Protein AF-G0QFY7-F1 (afdb_monomer_lite)

Foldseek 3Di:
DDPVVVVVVLVPDDLLVNLVVLLVVLVVVCVVDPDPDLQVLLVCLCVSQPVVLCVVQVVVVHHLFADDDPLLVVLLVVLLVVCLVVLVVLCVDPLSCVVPVPVPQDPDPVSNVVSLSSLLSNQRSVLSSLQRSQALSVCVVPLCSLQRCLVVQLVVCPVPDPVCSVCRSVSSSSLNVSCSRSSHSSSRSNSSSVSVVD

Radius of gyration: 17.46 Å; chains: 1; bounding box: 51×40×39 Å

Secondary structure (DSSP, 8-state):
--HHHHHHHHHTS-HHHHHHHHHHHHHHHHHH---SSHHHHHHHHHIIIIIHHHHHHHHTT---S---SHHHHHHHHHHHHHHHHHHHHHHTSHHHHHHS-GGGS--SHHHHHHHHHHHHHHHHHHHIIIIIITTGGGGGGGGGGGGSSHHHHHHTTTTS-HHHHHHHHHHHHHHHHHHHHHT-SHHHHHHHHHHTT-

Structure (mmCIF, N/CA/C/O backbone):
data_AF-G0QFY7-F1
#
_entry.id   AF-G0QFY7-F1
#
loop_
_atom_site.group_PDB
_atom_site.id
_atom_site.type_symbol
_atom_site.label_atom_id
_atom_site.label_alt_id
_atom_site.label_comp_id
_atom_site.label_asym_id
_atom_site.label_entity_id
_atom_site.label_seq_id
_atom_site.pdbx_PDB_ins_code
_atom_site.Cartn_x
_atom_site.Cartn_y
_atom_site.Cartn_z
_atom_site.occupancy
_atom_site.B_iso_or_equiv
_atom_site.auth_seq_id
_atom_site.auth_comp_id
_atom_site.auth_asym_id
_atom_site.auth_atom_id
_atom_site.pdbx_PDB_model_num
ATOM 1 N N . MET A 1 1 ? -26.426 21.077 -0.310 1.00 58.72 1 MET A N 1
ATOM 2 C CA . MET A 1 1 ? -26.226 20.627 1.090 1.00 58.72 1 MET A CA 1
ATOM 3 C C . MET A 1 1 ? -25.185 21.537 1.737 1.00 58.72 1 MET A C 1
ATOM 5 O O . MET A 1 1 ? -24.158 21.751 1.116 1.00 58.72 1 MET A O 1
ATOM 9 N N . SER A 1 2 ? -25.450 22.135 2.905 1.00 85.31 2 SER A N 1
ATOM 10 C CA . SER A 1 2 ? -24.491 23.051 3.559 1.00 85.31 2 SER A CA 1
ATOM 11 C C . SER A 1 2 ? -23.237 22.306 4.042 1.00 85.31 2 SER A C 1
ATOM 13 O O . SER A 1 2 ? -23.362 21.202 4.576 1.00 85.31 2 SER A O 1
ATOM 15 N N . LEU A 1 3 ? -22.054 22.924 3.912 1.00 77.75 3 LEU A N 1
ATOM 16 C CA . LEU A 1 3 ? -20.768 22.417 4.426 1.00 77.75 3 LEU A CA 1
ATOM 17 C C . LEU A 1 3 ? -20.858 21.988 5.900 1.00 77.75 3 LEU A C 1
ATOM 19 O O . LEU A 1 3 ? -20.347 20.931 6.259 1.00 77.75 3 LEU A O 1
ATOM 23 N N . LYS A 1 4 ? -21.595 22.741 6.731 1.00 75.56 4 LYS A N 1
ATOM 24 C CA . LYS A 1 4 ? -21.813 22.414 8.153 1.00 75.56 4 LYS A CA 1
ATOM 25 C C . LYS A 1 4 ? -22.550 21.085 8.342 1.00 75.56 4 LYS A C 1
ATOM 27 O O . LYS A 1 4 ? -22.130 20.242 9.131 1.00 75.56 4 LYS A O 1
ATOM 32 N N . ARG A 1 5 ? -23.608 20.863 7.559 1.00 77.25 5 ARG A N 1
ATOM 33 C CA . ARG A 1 5 ? -24.400 19.625 7.603 1.00 77.25 5 ARG A CA 1
ATOM 34 C C . ARG A 1 5 ? -23.579 18.424 7.127 1.00 77.25 5 ARG A C 1
ATOM 36 O O . ARG A 1 5 ? -23.684 17.342 7.691 1.00 77.25 5 ARG A O 1
ATOM 43 N N . LEU A 1 6 ? -22.720 18.628 6.128 1.00 75.31 6 LEU A N 1
ATOM 44 C CA . LEU A 1 6 ? -21.813 17.600 5.615 1.00 75.31 6 LEU A CA 1
ATOM 45 C C . LEU A 1 6 ? -20.767 17.201 6.670 1.00 75.31 6 LEU A C 1
ATOM 47 O O . LEU A 1 6 ? -20.553 16.014 6.906 1.00 75.31 6 LEU A O 1
ATOM 51 N N . THR A 1 7 ? -20.188 18.175 7.382 1.00 76.69 7 THR A N 1
ATOM 52 C CA . THR A 1 7 ? -19.248 17.896 8.480 1.00 76.69 7 THR A CA 1
ATOM 53 C C . THR A 1 7 ? -19.892 17.164 9.656 1.00 76.69 7 THR A C 1
ATOM 55 O O . THR A 1 7 ? -19.262 16.291 10.246 1.00 76.69 7 THR A O 1
ATOM 58 N N . GLU A 1 8 ? -21.143 17.478 9.987 1.00 77.50 8 GLU A N 1
ATOM 59 C CA . GLU A 1 8 ? -21.876 16.831 11.078 1.00 77.50 8 GLU A CA 1
ATOM 60 C C . GLU A 1 8 ? -22.207 15.367 10.756 1.00 77.50 8 GLU A C 1
ATOM 62 O O . GLU A 1 8 ? -21.938 14.476 11.561 1.00 77.50 8 GLU A O 1
ATOM 67 N N . VAL A 1 9 ? -22.680 15.094 9.536 1.00 77.50 9 VAL A N 1
ATOM 68 C CA . VAL A 1 9 ? -22.934 13.723 9.069 1.00 77.50 9 VAL A CA 1
ATOM 69 C C . VAL A 1 9 ? -21.655 12.888 9.107 1.00 77.50 9 VAL A C 1
ATOM 71 O O . VAL A 1 9 ? -21.667 11.786 9.651 1.00 77.50 9 VAL A O 1
ATOM 74 N N . LEU A 1 10 ? -20.533 13.418 8.604 1.00 74.44 10 LEU A N 1
ATOM 75 C CA . LEU A 1 10 ? -19.243 12.721 8.638 1.00 74.44 10 LEU A CA 1
ATOM 76 C C . LEU A 1 10 ? -18.764 12.451 10.072 1.00 74.44 10 LEU A C 1
ATOM 78 O O . LEU A 1 10 ? -18.203 11.388 10.340 1.00 74.44 10 LEU A O 1
ATOM 82 N N . ARG A 1 11 ? -19.023 13.373 11.008 1.00 77.12 11 ARG A N 1
ATOM 83 C CA . ARG A 1 11 ? -18.693 13.204 12.432 1.00 77.12 11 ARG A CA 1
ATOM 84 C C . ARG A 1 11 ? -19.513 12.118 13.130 1.00 77.12 11 ARG A C 1
ATOM 86 O O . ARG A 1 11 ? -19.032 11.569 14.116 1.00 77.12 11 ARG A O 1
ATOM 93 N N . ASN A 1 12 ? -20.676 11.755 12.604 1.00 86.81 12 ASN A N 1
ATOM 94 C CA . ASN A 1 12 ? -21.515 10.703 13.181 1.00 86.81 12 ASN A CA 1
ATOM 95 C C . ASN A 1 12 ? -21.241 9.311 12.583 1.00 86.81 12 ASN A C 1
ATOM 97 O O . ASN A 1 12 ? -21.790 8.313 13.046 1.00 86.81 12 ASN A O 1
ATOM 101 N N . LEU A 1 13 ? -20.373 9.207 11.570 1.00 91.06 13 LEU A N 1
ATOM 102 C CA . LEU A 1 13 ? -19.996 7.919 10.991 1.00 91.06 13 LEU A CA 1
ATOM 103 C C . LEU A 1 13 ? -19.038 7.144 11.900 1.00 91.06 13 LEU A C 1
ATOM 105 O O . LEU A 1 13 ? -18.089 7.714 12.451 1.00 91.06 13 LEU A O 1
ATOM 109 N N . SER A 1 14 ? -19.236 5.821 11.962 1.00 94.25 14 SER A N 1
ATOM 110 C CA . SER A 1 14 ? -18.274 4.901 12.571 1.00 94.25 14 SER A CA 1
ATOM 111 C C . SER A 1 14 ? -16.927 4.959 11.847 1.00 94.25 14 SER A C 1
ATOM 113 O O . SER A 1 14 ? -16.859 5.276 10.656 1.00 94.25 14 SER A O 1
ATOM 115 N N . TRP A 1 15 ? -15.852 4.615 12.559 1.00 95.62 15 TRP A N 1
ATOM 116 C CA . TRP A 1 15 ? -14.496 4.597 12.003 1.00 95.62 15 TRP A CA 1
ATOM 117 C C . TRP A 1 15 ? -14.415 3.793 10.700 1.00 95.62 15 TRP A C 1
ATOM 119 O O . TRP A 1 15 ? -13.940 4.307 9.692 1.00 95.62 15 TRP A O 1
ATOM 129 N N . LEU A 1 16 ? -14.999 2.590 10.689 1.00 96.00 16 LEU A N 1
ATOM 130 C CA . LEU A 1 16 ? -15.051 1.725 9.511 1.00 96.00 16 LEU A CA 1
ATOM 131 C C . LEU A 1 16 ? -15.631 2.447 8.284 1.00 96.00 16 LEU A C 1
ATOM 133 O O . LEU A 1 16 ? -15.026 2.421 7.216 1.00 96.00 16 LEU A O 1
ATOM 137 N N . LYS A 1 17 ? -16.770 3.138 8.436 1.00 95.88 17 LYS A N 1
ATOM 138 C CA . LYS A 1 17 ? -17.422 3.864 7.334 1.00 95.88 17 LYS A CA 1
ATOM 139 C C . LYS A 1 17 ? -16.562 5.020 6.828 1.00 95.88 17 LYS A C 1
ATOM 141 O O . LYS A 1 17 ? -16.446 5.202 5.621 1.00 95.88 17 LYS A O 1
ATOM 146 N N . ARG A 1 18 ? -15.929 5.777 7.731 1.00 96.06 18 ARG A N 1
ATOM 147 C CA . ARG A 1 18 ? -15.024 6.874 7.346 1.00 96.06 18 ARG A CA 1
ATOM 148 C C . ARG A 1 18 ? -13.831 6.369 6.550 1.00 96.06 18 ARG A C 1
ATOM 150 O O . ARG A 1 18 ? -13.501 6.963 5.532 1.00 96.06 18 ARG A O 1
ATOM 157 N N . VAL A 1 19 ? -13.225 5.270 6.999 1.00 97.19 19 VAL A N 1
ATOM 158 C CA . VAL A 1 19 ? -12.084 4.650 6.320 1.00 97.19 19 VAL A CA 1
ATOM 159 C C . VAL A 1 19 ? -12.466 4.186 4.917 1.00 97.19 19 VAL A C 1
ATOM 161 O O . VAL A 1 19 ? -11.732 4.473 3.984 1.00 97.19 19 VAL A O 1
ATOM 164 N N . HIS A 1 20 ? -13.632 3.562 4.734 1.00 97.06 20 HIS A N 1
ATOM 165 C CA . HIS A 1 20 ? -14.076 3.121 3.405 1.00 97.06 20 HIS A CA 1
ATOM 166 C C . HIS A 1 20 ? -14.402 4.288 2.468 1.00 97.06 20 HIS A C 1
ATOM 168 O O . HIS A 1 20 ? -14.030 4.244 1.300 1.00 97.06 20 HIS A O 1
ATOM 174 N N . ILE A 1 21 ? -15.044 5.353 2.964 1.00 96.94 21 ILE A N 1
ATOM 175 C CA . ILE A 1 21 ? -15.281 6.571 2.167 1.00 96.94 21 ILE A CA 1
ATOM 176 C C . ILE A 1 21 ? -13.947 7.191 1.743 1.00 96.94 21 ILE A C 1
ATOM 178 O O . ILE A 1 21 ? -13.779 7.569 0.586 1.00 96.94 21 ILE A O 1
ATOM 182 N N . PHE A 1 22 ? -12.988 7.266 2.666 1.00 97.62 22 PHE A N 1
ATOM 183 C CA . PHE A 1 22 ? -11.652 7.775 2.384 1.00 97.62 22 PHE A CA 1
ATOM 184 C C . PHE A 1 22 ? -10.907 6.892 1.370 1.00 97.62 22 PHE A C 1
ATOM 186 O O . PHE A 1 22 ? -10.382 7.406 0.386 1.00 97.62 22 PHE A O 1
ATOM 193 N N . ALA A 1 23 ? -10.937 5.568 1.541 1.00 97.88 23 ALA A N 1
ATOM 194 C CA . ALA A 1 23 ? -10.349 4.607 0.610 1.00 97.88 23 ALA A CA 1
ATOM 195 C C . ALA A 1 23 ? -10.961 4.709 -0.794 1.00 97.88 23 ALA A C 1
ATOM 197 O O . ALA A 1 23 ? -10.243 4.656 -1.791 1.00 97.88 23 ALA A O 1
ATOM 198 N N . PHE A 1 24 ? -12.282 4.878 -0.879 1.00 97.44 24 PHE A N 1
ATOM 199 C CA . PHE A 1 24 ? -12.987 5.057 -2.143 1.00 97.44 24 PHE A CA 1
ATOM 200 C C . PHE A 1 24 ? -12.584 6.364 -2.836 1.00 97.44 24 PHE A C 1
ATOM 202 O O . PHE A 1 24 ? -12.364 6.373 -4.046 1.00 97.44 24 PHE A O 1
ATOM 209 N N . ALA A 1 25 ? -12.432 7.455 -2.079 1.00 97.50 25 ALA A N 1
ATOM 210 C CA . ALA A 1 25 ? -11.972 8.730 -2.620 1.00 97.50 25 ALA A CA 1
ATOM 211 C C . ALA A 1 25 ? -10.549 8.626 -3.194 1.00 97.50 25 ALA A C 1
ATOM 213 O O . ALA A 1 25 ? -10.322 9.063 -4.318 1.00 97.50 25 ALA A O 1
ATOM 214 N N . LEU A 1 26 ? -9.615 7.997 -2.471 1.00 97.19 26 LEU A N 1
ATOM 215 C CA . LEU A 1 26 ? -8.246 7.796 -2.964 1.00 97.19 26 LEU A CA 1
ATOM 216 C C . LEU A 1 26 ? -8.201 6.899 -4.206 1.00 97.19 26 LEU A C 1
ATOM 218 O O . LEU A 1 26 ? -7.526 7.237 -5.173 1.00 97.19 26 LEU A O 1
ATOM 222 N N . LEU A 1 27 ? -8.965 5.803 -4.214 1.00 95.62 27 LEU A N 1
ATOM 223 C CA . LEU A 1 27 ? -9.061 4.923 -5.381 1.00 95.62 27 LEU A CA 1
ATOM 224 C C . LEU A 1 27 ? -9.619 5.661 -6.601 1.00 95.62 27 LEU A C 1
ATOM 226 O O . LEU A 1 27 ? -9.138 5.473 -7.712 1.00 95.62 27 LEU A O 1
ATOM 230 N N . SER A 1 28 ? -10.615 6.523 -6.393 1.00 96.12 28 SER A N 1
ATOM 231 C CA . SER A 1 28 ? -11.198 7.333 -7.465 1.00 96.12 28 SER A CA 1
ATOM 232 C C . SER A 1 28 ? -10.180 8.312 -8.055 1.00 96.12 28 SER A C 1
ATOM 234 O O . SER A 1 28 ? -10.144 8.482 -9.270 1.00 96.12 28 SER A O 1
ATOM 236 N N . ILE A 1 29 ? -9.333 8.921 -7.214 1.00 95.31 29 ILE A N 1
ATOM 237 C CA . ILE A 1 29 ? -8.247 9.805 -7.665 1.00 95.31 29 ILE A CA 1
ATOM 238 C C . ILE A 1 29 ? -7.257 9.029 -8.536 1.00 95.31 29 ILE A C 1
ATOM 240 O O . ILE A 1 29 ? -6.956 9.472 -9.635 1.00 95.31 29 ILE A O 1
ATOM 244 N N . GLU A 1 30 ? -6.806 7.857 -8.094 1.00 92.19 30 GLU A N 1
ATOM 245 C CA . GLU A 1 30 ? -5.845 7.040 -8.849 1.00 92.19 30 GLU A CA 1
ATOM 246 C C . GLU A 1 30 ? -6.426 6.463 -10.146 1.00 92.19 30 GLU A C 1
ATOM 248 O O . GLU A 1 30 ? -5.709 6.291 -11.128 1.00 92.19 30 GLU A O 1
ATOM 253 N N . ILE A 1 31 ? -7.727 6.158 -10.191 1.00 92.06 31 ILE A N 1
ATOM 254 C CA . ILE A 1 31 ? -8.390 5.765 -11.444 1.00 92.06 31 ILE A CA 1
ATOM 255 C C . ILE A 1 31 ? -8.449 6.950 -12.417 1.00 92.06 31 ILE A C 1
ATOM 257 O O . ILE A 1 31 ? -8.251 6.763 -13.615 1.00 92.06 31 ILE A O 1
ATOM 261 N N . ALA A 1 32 ? -8.716 8.158 -11.917 1.00 94.31 32 ALA A N 1
ATOM 262 C CA . ALA A 1 32 ? -8.783 9.365 -12.737 1.00 94.31 32 ALA A CA 1
ATOM 263 C C . ALA A 1 32 ? -7.398 9.873 -13.177 1.00 94.31 32 ALA A C 1
ATOM 265 O O . ALA A 1 32 ? -7.284 10.525 -14.214 1.00 94.31 32 ALA A O 1
ATOM 266 N N . TRP A 1 33 ? -6.357 9.588 -12.396 1.00 92.50 33 TRP A N 1
ATOM 267 C CA . TRP A 1 33 ? -4.997 10.061 -12.608 1.00 92.50 33 TRP A CA 1
ATOM 268 C C . TRP A 1 33 ? -3.995 8.936 -12.341 1.00 92.50 33 TRP A C 1
ATOM 270 O O . TRP A 1 33 ? -3.652 8.657 -11.197 1.00 92.50 33 TRP A O 1
ATOM 280 N N . ASN A 1 34 ? -3.511 8.307 -13.415 1.00 85.94 34 ASN A N 1
ATOM 281 C CA . ASN A 1 34 ? -2.516 7.235 -13.364 1.00 85.94 34 ASN A CA 1
ATOM 282 C C . ASN A 1 34 ? -1.358 7.572 -14.319 1.00 85.94 34 ASN A C 1
ATOM 284 O O . ASN A 1 34 ? -1.399 7.169 -15.487 1.00 85.94 34 ASN A O 1
ATOM 288 N N . PRO A 1 35 ? -0.359 8.351 -13.863 1.00 90.94 35 PRO A N 1
ATOM 289 C CA . PRO A 1 35 ? 0.792 8.728 -14.676 1.00 90.94 35 PRO A CA 1
ATOM 290 C C . PRO A 1 35 ? 1.522 7.492 -15.201 1.00 90.94 35 PRO A C 1
ATOM 292 O O . PRO A 1 35 ? 1.535 6.449 -14.548 1.00 90.94 35 PRO A O 1
ATOM 295 N N . SER A 1 36 ? 2.145 7.592 -16.373 1.00 87.56 36 SER A N 1
ATOM 296 C CA . SER A 1 36 ? 2.889 6.475 -16.964 1.00 87.56 36 SER A CA 1
ATOM 297 C C . SER A 1 36 ? 4.345 6.415 -16.500 1.00 87.56 36 SER A C 1
ATOM 299 O O . SER A 1 36 ? 4.914 5.328 -16.431 1.00 87.56 36 SER A O 1
ATOM 301 N N . ASP A 1 37 ? 4.957 7.556 -16.173 1.00 92.44 37 ASP A N 1
ATOM 302 C CA . ASP A 1 37 ? 6.362 7.632 -15.781 1.00 92.44 37 ASP A CA 1
ATOM 303 C C . ASP A 1 37 ? 6.574 7.358 -14.284 1.00 92.44 37 ASP A C 1
ATOM 305 O O . ASP A 1 37 ? 5.776 7.730 -13.422 1.00 92.44 37 ASP A O 1
ATOM 309 N N . LEU A 1 38 ? 7.686 6.696 -13.968 1.00 91.69 38 LEU A N 1
ATOM 310 C CA . LEU A 1 38 ? 8.010 6.275 -12.607 1.00 91.69 38 LEU A CA 1
ATOM 311 C C . LEU A 1 38 ? 8.125 7.451 -11.607 1.00 91.69 38 LEU A C 1
ATOM 313 O O . LEU A 1 38 ? 7.518 7.346 -10.538 1.00 91.69 38 LEU A O 1
ATOM 317 N N . PRO A 1 39 ? 8.829 8.565 -11.905 1.00 95.12 39 PRO A N 1
ATOM 318 C CA . PRO A 1 39 ? 8.951 9.681 -10.964 1.00 95.12 39 PRO A CA 1
ATOM 319 C C . PRO A 1 39 ? 7.605 10.311 -10.589 1.00 95.12 39 PRO A C 1
ATOM 321 O O . PRO A 1 39 ? 7.332 10.515 -9.404 1.00 95.12 39 PRO A O 1
ATOM 324 N N . THR A 1 40 ? 6.735 10.577 -11.568 1.00 95.69 40 THR A N 1
ATOM 325 C CA . THR A 1 40 ? 5.428 11.203 -11.317 1.00 95.69 40 THR A CA 1
ATOM 326 C C . THR A 1 40 ? 4.510 10.273 -10.534 1.00 95.69 40 THR A C 1
ATOM 328 O O . THR A 1 40 ? 3.862 10.718 -9.586 1.00 95.69 40 THR A O 1
ATOM 331 N N . ARG A 1 41 ? 4.505 8.968 -10.842 1.00 94.94 41 ARG A N 1
ATOM 332 C CA . ARG A 1 41 ? 3.768 7.970 -10.046 1.00 94.94 41 ARG A CA 1
ATOM 333 C C . ARG A 1 41 ? 4.292 7.875 -8.615 1.00 94.94 41 ARG A C 1
ATOM 335 O O . ARG A 1 41 ? 3.505 7.806 -7.679 1.00 94.94 41 ARG A O 1
ATOM 342 N N . ALA A 1 42 ? 5.610 7.876 -8.419 1.00 96.44 42 ALA A N 1
ATOM 343 C CA . ALA A 1 42 ? 6.208 7.845 -7.086 1.00 96.44 42 ALA A CA 1
ATOM 344 C C . ALA A 1 42 ? 5.818 9.086 -6.268 1.00 96.44 42 ALA A C 1
ATOM 346 O O . ALA A 1 42 ? 5.459 8.973 -5.094 1.00 96.44 42 ALA A O 1
ATOM 347 N N . PHE A 1 43 ? 5.818 10.261 -6.898 1.00 96.69 43 PHE A N 1
ATOM 348 C CA . PHE A 1 43 ? 5.387 11.508 -6.274 1.00 96.69 43 PHE A CA 1
ATOM 349 C C . PHE A 1 43 ? 3.893 11.506 -5.919 1.00 96.69 43 PHE A C 1
ATOM 351 O O . PHE A 1 43 ? 3.526 11.863 -4.799 1.00 96.69 43 PHE A O 1
ATOM 358 N N . GLU A 1 44 ? 3.035 11.042 -6.830 1.00 95.56 44 GLU A N 1
ATOM 359 C CA . GLU A 1 44 ? 1.606 10.828 -6.579 1.00 95.56 44 GLU A CA 1
ATOM 360 C C . GLU A 1 44 ? 1.397 9.885 -5.387 1.00 95.56 44 GLU A C 1
ATOM 362 O O . GLU A 1 44 ? 0.672 10.217 -4.448 1.00 95.56 44 GLU A O 1
ATOM 367 N N . LYS A 1 45 ? 2.091 8.742 -5.363 1.00 96.81 45 LYS A N 1
ATOM 368 C CA . LYS A 1 45 ? 2.012 7.767 -4.269 1.00 96.81 45 LYS A CA 1
ATOM 369 C C . LYS A 1 45 ? 2.457 8.354 -2.940 1.00 96.81 45 LYS A C 1
ATOM 371 O O . LYS A 1 45 ? 1.801 8.136 -1.923 1.00 96.81 45 LYS A O 1
ATOM 376 N N . PHE A 1 46 ? 3.516 9.150 -2.935 1.00 97.50 46 PHE A N 1
ATOM 377 C CA . PHE A 1 46 ? 3.952 9.836 -1.731 1.00 97.50 46 PHE A CA 1
ATOM 378 C C . PHE A 1 46 ? 2.909 10.853 -1.238 1.00 97.50 46 PHE A C 1
ATOM 380 O O . PHE A 1 46 ? 2.496 10.808 -0.079 1.00 97.50 46 PHE A O 1
ATOM 387 N N . LEU A 1 47 ? 2.424 11.749 -2.096 1.00 97.19 47 LEU A N 1
ATOM 388 C CA . LEU A 1 47 ? 1.490 12.793 -1.670 1.00 97.19 47 LEU A CA 1
ATOM 389 C C . LEU A 1 47 ? 0.090 12.250 -1.350 1.00 97.19 47 LEU A C 1
ATOM 391 O O . LEU A 1 47 ? -0.432 12.455 -0.252 1.00 97.19 47 LEU A O 1
ATOM 395 N N . VAL A 1 48 ? -0.517 11.549 -2.304 1.00 97.38 48 VAL A N 1
ATOM 396 C CA . VAL A 1 48 ? -1.919 11.117 -2.247 1.00 97.38 48 VAL A CA 1
ATOM 397 C C . VAL A 1 48 ? -2.079 9.879 -1.376 1.00 97.38 48 VAL A C 1
ATOM 399 O O . VAL A 1 48 ? -3.051 9.778 -0.633 1.00 97.38 48 VAL A O 1
ATOM 402 N N . PHE A 1 49 ? -1.122 8.951 -1.424 1.00 97.44 49 PHE A N 1
ATOM 403 C CA . PHE A 1 49 ? -1.239 7.652 -0.760 1.00 97.44 49 PHE A CA 1
ATOM 404 C C . PHE A 1 49 ? -0.377 7.496 0.491 1.00 97.44 49 PHE A C 1
ATOM 406 O O . PHE A 1 49 ? -0.525 6.499 1.187 1.00 97.44 49 PHE A O 1
ATOM 413 N N . PHE A 1 50 ? 0.452 8.476 0.853 1.00 98.19 50 PHE A N 1
ATOM 414 C CA . PHE A 1 50 ? 1.143 8.480 2.143 1.00 98.19 50 PHE A CA 1
ATOM 415 C C . PHE A 1 50 ? 0.828 9.732 2.968 1.00 98.19 50 PHE A C 1
ATOM 417 O O . PHE A 1 50 ? 0.303 9.607 4.077 1.00 98.19 50 PHE A O 1
ATOM 424 N N . ILE A 1 51 ? 1.064 10.938 2.439 1.00 98.38 51 ILE A N 1
ATOM 425 C CA . ILE A 1 51 ? 0.853 12.184 3.194 1.00 98.38 51 ILE A CA 1
ATOM 426 C C . ILE A 1 51 ? -0.623 12.378 3.558 1.00 98.38 51 ILE A C 1
ATOM 428 O O . ILE A 1 51 ? -0.933 12.607 4.728 1.00 98.38 51 ILE A O 1
ATOM 432 N N . PHE A 1 52 ? -1.555 12.239 2.612 1.00 98.12 52 PHE A N 1
ATOM 433 C CA . PHE A 1 52 ? -2.988 12.392 2.907 1.00 98.12 52 PHE A CA 1
ATOM 434 C C . PHE A 1 52 ? -3.510 11.344 3.907 1.00 98.12 52 PHE A C 1
ATOM 436 O O . PHE A 1 52 ? -4.137 11.745 4.892 1.00 98.12 52 PHE A O 1
ATOM 443 N N . PRO A 1 53 ? -3.224 10.035 3.752 1.00 98.44 53 PRO A N 1
ATOM 444 C CA . PRO A 1 53 ? -3.516 9.025 4.767 1.00 98.44 53 PRO A CA 1
ATOM 445 C C . PRO A 1 53 ? -2.940 9.344 6.145 1.00 98.44 53 PRO A C 1
ATOM 447 O O . PRO A 1 53 ? -3.647 9.211 7.145 1.00 98.44 53 PRO A O 1
ATOM 450 N N . LEU A 1 54 ? -1.692 9.816 6.212 1.00 98.31 54 LEU A N 1
ATOM 451 C CA . LEU A 1 54 ? -1.041 10.200 7.464 1.00 98.31 54 LEU A CA 1
ATOM 452 C C . LEU A 1 54 ? -1.763 11.364 8.150 1.00 98.31 54 LEU A C 1
ATOM 454 O O . LEU A 1 54 ? -2.001 11.316 9.359 1.00 98.31 54 LEU A O 1
ATOM 458 N N . LEU A 1 55 ? -2.133 12.397 7.393 1.00 98.19 55 LEU A N 1
ATOM 459 C CA . LEU A 1 55 ? -2.917 13.518 7.908 1.00 98.19 55 LEU A CA 1
ATOM 460 C C . LEU A 1 55 ? -4.306 13.057 8.366 1.00 98.19 55 LEU A C 1
ATOM 462 O O . LEU A 1 55 ? -4.751 13.445 9.446 1.00 98.19 55 LEU A O 1
ATOM 466 N N . PHE A 1 56 ? -4.957 12.182 7.596 1.00 97.81 56 PHE A N 1
ATOM 467 C CA . PHE A 1 56 ? -6.273 11.637 7.915 1.00 97.81 56 PHE A CA 1
ATOM 468 C C . PHE A 1 56 ? -6.275 10.886 9.251 1.00 97.81 56 PHE A C 1
ATOM 470 O O . PHE A 1 56 ? -7.103 11.192 10.111 1.00 97.81 56 PHE A O 1
ATOM 477 N N . VAL A 1 57 ? -5.346 9.950 9.479 1.00 96.88 57 VAL A N 1
ATOM 478 C CA . VAL A 1 57 ? -5.296 9.210 10.757 1.00 96.88 57 VAL A CA 1
ATOM 479 C C . VAL A 1 57 ? -4.933 10.108 11.928 1.00 96.88 57 VAL A C 1
ATOM 481 O O . VAL A 1 57 ? -5.563 9.996 12.980 1.00 96.88 57 VAL A O 1
ATOM 484 N N . LYS A 1 58 ? -3.993 11.045 11.744 1.00 97.00 58 LYS A N 1
ATOM 485 C CA . LYS A 1 58 ? -3.605 11.998 12.792 1.00 97.00 58 LYS A CA 1
ATOM 486 C C . LYS A 1 58 ? -4.780 12.875 13.213 1.00 97.00 58 LYS A C 1
ATOM 488 O O . LYS A 1 58 ? -5.025 13.017 14.407 1.00 97.00 58 LYS A O 1
ATOM 493 N N . ALA A 1 59 ? -5.556 13.383 12.255 1.00 96.31 59 ALA A N 1
ATOM 494 C CA . ALA A 1 59 ? -6.758 14.174 12.525 1.00 96.31 59 ALA A CA 1
ATOM 495 C C . ALA A 1 59 ? -7.845 13.396 13.297 1.00 96.31 59 ALA A C 1
ATOM 497 O O . ALA A 1 59 ? -8.723 14.004 13.903 1.00 96.31 59 ALA A O 1
ATOM 498 N N . HIS A 1 60 ? -7.780 12.062 13.298 1.00 95.06 60 HIS A N 1
ATOM 499 C CA . HIS A 1 60 ? -8.696 11.181 14.024 1.00 95.06 60 HIS A CA 1
ATOM 500 C C . HIS A 1 60 ? -8.069 10.547 15.279 1.00 95.06 60 HIS A C 1
ATOM 502 O O . HIS A 1 60 ? -8.667 9.638 15.856 1.00 95.06 60 HIS A O 1
ATOM 508 N N . GLY A 1 61 ? -6.874 10.982 15.703 1.00 95.69 61 GLY A N 1
ATOM 509 C CA . GLY A 1 61 ? -6.177 10.418 16.868 1.00 95.69 61 GLY A CA 1
ATOM 510 C C . GLY A 1 61 ? -5.765 8.951 16.688 1.00 95.69 61 GLY A C 1
ATOM 511 O O . GLY A 1 61 ? -5.641 8.211 17.661 1.00 95.69 61 GLY A O 1
ATOM 512 N N . ARG A 1 62 ? -5.601 8.505 15.439 1.00 95.44 62 ARG A N 1
ATOM 513 C CA . ARG A 1 62 ? -5.211 7.142 15.062 1.00 95.44 62 ARG A CA 1
ATOM 514 C C . ARG A 1 62 ? -3.780 7.137 14.520 1.00 95.44 62 ARG A C 1
ATOM 516 O O . ARG A 1 62 ? -3.204 8.173 14.194 1.00 95.44 62 ARG A O 1
ATOM 523 N N . GLN A 1 63 ? -3.204 5.946 14.426 1.00 95.38 63 GLN A N 1
ATOM 524 C CA . GLN A 1 63 ? -1.854 5.737 13.909 1.00 95.38 63 GLN A CA 1
ATOM 525 C C . GLN A 1 63 ? -1.910 5.180 12.486 1.00 95.38 63 GLN A C 1
ATOM 527 O O . GLN A 1 63 ? -2.839 4.453 12.147 1.00 95.38 63 GLN A O 1
ATOM 532 N N . LEU A 1 64 ? -0.889 5.481 11.677 1.00 96.50 64 LEU A N 1
ATOM 533 C CA . LEU A 1 64 ? -0.782 4.969 10.305 1.00 96.50 64 LEU A CA 1
ATOM 534 C C . LEU A 1 64 ? -0.576 3.443 10.263 1.00 96.50 64 LEU A C 1
ATOM 536 O O . LEU A 1 64 ? -0.933 2.813 9.275 1.00 96.50 64 LEU A O 1
ATOM 540 N N . GLY A 1 65 ? -0.024 2.862 11.335 1.00 95.50 65 GLY A N 1
ATOM 541 C CA . GLY A 1 65 ? 0.475 1.485 11.345 1.00 95.50 65 GLY A CA 1
ATOM 542 C C . GLY A 1 65 ? 1.973 1.408 11.046 1.00 95.50 65 GLY A C 1
ATOM 543 O O . GLY A 1 65 ? 2.415 0.505 10.356 1.00 95.50 65 GLY A O 1
ATOM 544 N N . LEU A 1 66 ? 2.764 2.373 11.526 1.00 95.19 66 LEU A N 1
ATOM 545 C CA . LEU A 1 66 ? 4.228 2.356 11.432 1.00 95.19 66 LEU A CA 1
ATOM 546 C C . LEU A 1 66 ? 4.822 2.108 12.818 1.00 95.19 66 LEU A C 1
ATOM 548 O O . LEU A 1 66 ? 5.345 3.020 13.454 1.00 95.19 66 LEU A O 1
ATOM 552 N N . SER A 1 67 ? 4.680 0.885 13.323 1.00 93.56 67 SER A N 1
ATOM 553 C CA . SER A 1 67 ? 5.330 0.474 14.569 1.00 93.56 67 SER A CA 1
ATOM 554 C C . SER A 1 67 ? 6.567 -0.352 14.267 1.00 93.56 67 SER A C 1
ATOM 556 O O . SER A 1 67 ? 6.533 -1.195 13.372 1.00 93.56 67 SER A O 1
ATOM 558 N N . PHE A 1 68 ? 7.622 -0.161 15.055 1.00 95.38 68 PHE A N 1
ATOM 559 C CA . PHE A 1 68 ? 8.847 -0.945 14.971 1.00 95.38 68 PHE A CA 1
ATOM 560 C C . PHE A 1 68 ? 9.083 -1.665 16.299 1.00 95.38 68 PHE A C 1
ATOM 562 O O . PHE A 1 68 ? 9.225 -1.032 17.343 1.00 95.38 68 PHE A O 1
ATOM 569 N N . ASN A 1 69 ? 9.063 -2.995 16.269 1.00 97.06 69 ASN A N 1
ATOM 570 C CA . ASN A 1 69 ? 9.335 -3.855 17.417 1.00 97.06 69 ASN A CA 1
ATOM 571 C C . ASN A 1 69 ? 9.797 -5.239 16.926 1.00 97.06 69 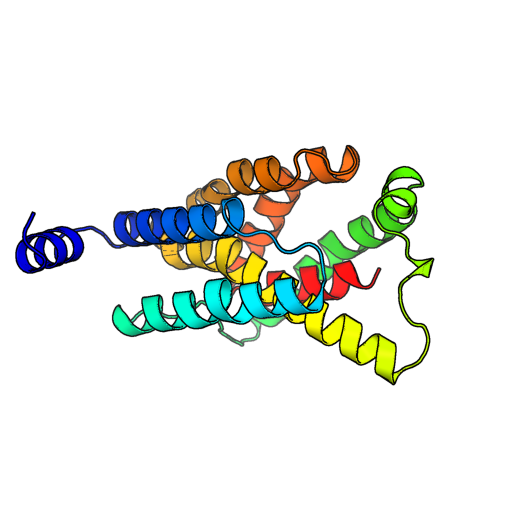ASN A C 1
ATOM 573 O O . ASN A 1 69 ? 9.833 -5.503 15.722 1.00 97.06 69 ASN A O 1
ATOM 577 N N . ARG A 1 70 ? 10.141 -6.130 17.861 1.00 97.62 70 ARG A N 1
ATOM 578 C CA . ARG A 1 70 ? 10.611 -7.485 17.544 1.00 97.62 70 ARG A CA 1
ATOM 579 C C . ARG A 1 70 ? 9.611 -8.281 16.700 1.00 97.62 70 ARG A C 1
ATOM 581 O O . ARG A 1 70 ? 10.028 -8.943 15.755 1.00 97.62 70 ARG A O 1
ATOM 588 N N . ASP A 1 71 ? 8.319 -8.196 17.007 1.00 97.38 71 ASP A N 1
ATOM 589 C CA . ASP A 1 71 ? 7.286 -8.925 16.266 1.00 97.38 71 ASP A CA 1
ATOM 590 C C . ASP A 1 71 ? 7.178 -8.422 14.827 1.00 97.38 71 ASP A C 1
ATOM 592 O O . ASP A 1 71 ? 7.071 -9.225 13.905 1.00 97.38 71 ASP A O 1
ATOM 596 N N . VAL A 1 72 ? 7.272 -7.108 14.610 1.00 98.44 72 VAL A N 1
ATOM 597 C CA . VAL A 1 72 ? 7.299 -6.507 13.270 1.00 98.44 72 VAL A CA 1
ATOM 598 C C . VAL A 1 72 ? 8.492 -7.032 12.484 1.00 98.44 72 VAL A C 1
ATOM 600 O O . VAL A 1 72 ? 8.300 -7.512 11.377 1.00 98.44 72 VAL A O 1
ATOM 603 N N . VAL A 1 73 ? 9.694 -7.037 13.068 1.00 98.50 73 VAL A N 1
ATOM 604 C CA . VAL A 1 73 ? 10.900 -7.559 12.401 1.00 98.50 73 VAL A CA 1
ATOM 605 C C . VAL A 1 73 ? 10.742 -9.036 12.029 1.00 98.50 73 VAL A C 1
ATOM 607 O O . VAL A 1 73 ? 11.040 -9.415 10.898 1.00 98.50 73 VAL A O 1
ATOM 610 N N . ILE A 1 74 ? 10.231 -9.867 12.943 1.00 98.50 74 ILE A N 1
ATOM 611 C CA . ILE A 1 74 ? 9.994 -11.294 12.675 1.00 98.50 74 ILE A CA 1
ATOM 612 C C . ILE A 1 74 ? 8.983 -11.471 11.540 1.00 98.50 74 ILE A C 1
ATOM 614 O O . ILE A 1 74 ? 9.215 -12.287 10.648 1.00 98.50 74 ILE A O 1
ATOM 618 N N . ASN A 1 75 ? 7.885 -10.710 11.544 1.00 98.56 75 ASN A N 1
ATOM 619 C CA . ASN A 1 75 ? 6.876 -10.775 10.487 1.00 98.56 75 ASN A CA 1
ATOM 620 C C . ASN A 1 75 ? 7.426 -10.263 9.148 1.00 98.56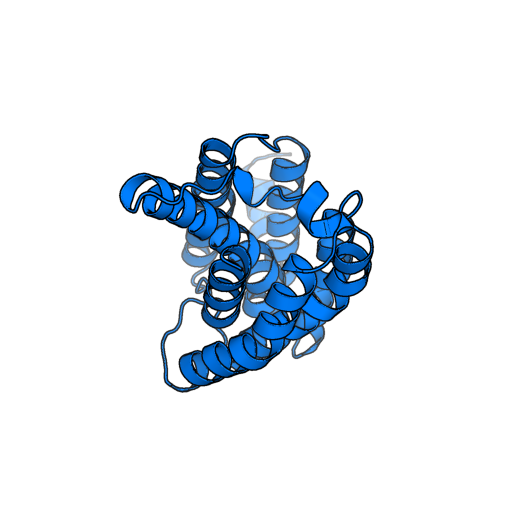 75 ASN A C 1
ATOM 622 O O . ASN A 1 75 ? 7.141 -10.880 8.130 1.00 98.56 75 ASN A O 1
ATOM 626 N N . THR A 1 76 ? 8.263 -9.221 9.137 1.00 98.69 76 THR A N 1
ATOM 627 C CA . THR A 1 76 ? 8.956 -8.745 7.930 1.00 98.69 76 THR A CA 1
ATOM 628 C C . THR A 1 76 ? 9.842 -9.832 7.337 1.00 98.69 76 THR A C 1
ATOM 630 O O . THR A 1 76 ? 9.704 -10.162 6.164 1.00 98.69 76 THR A O 1
ATOM 633 N N . ILE A 1 77 ? 10.719 -10.434 8.146 1.00 98.69 77 ILE A N 1
ATOM 634 C CA . ILE A 1 77 ? 11.620 -11.498 7.683 1.00 98.69 77 ILE A CA 1
ATOM 635 C C . ILE A 1 77 ? 10.812 -12.700 7.185 1.00 98.69 77 ILE A C 1
ATOM 637 O O . ILE A 1 77 ? 11.092 -13.228 6.113 1.00 98.69 77 ILE A O 1
ATOM 641 N N . SER A 1 78 ? 9.789 -13.108 7.936 1.00 98.69 78 SER A N 1
ATOM 642 C CA . SER A 1 78 ? 8.940 -14.247 7.577 1.00 98.69 78 SER A CA 1
ATOM 643 C C . SER A 1 78 ? 8.187 -14.001 6.271 1.00 98.69 78 SER A C 1
ATOM 645 O O . SER A 1 78 ? 8.161 -14.880 5.415 1.00 98.69 78 SER A O 1
ATOM 647 N N . LEU A 1 79 ? 7.622 -12.803 6.088 1.00 98.69 79 LEU A N 1
ATOM 648 C CA . LEU A 1 79 ? 6.961 -12.429 4.844 1.00 98.69 79 LEU A CA 1
ATOM 649 C C . LEU A 1 79 ? 7.955 -12.457 3.682 1.00 98.69 79 LEU A C 1
ATOM 651 O O . LEU A 1 79 ? 7.662 -13.088 2.674 1.00 98.69 79 LEU A O 1
ATOM 655 N N . CYS A 1 80 ? 9.144 -11.865 3.834 1.00 98.56 80 CYS A N 1
ATOM 656 C CA . CYS A 1 80 ? 10.190 -11.904 2.810 1.00 98.56 80 CYS A CA 1
ATOM 657 C C . CYS A 1 80 ? 10.574 -13.341 2.423 1.00 98.56 80 CYS A C 1
ATOM 659 O O . CYS A 1 80 ? 10.630 -13.653 1.238 1.00 98.56 80 CYS A O 1
ATOM 661 N N . ILE A 1 81 ? 10.783 -14.235 3.397 1.00 98.50 81 ILE A N 1
ATOM 662 C CA . ILE A 1 81 ? 11.085 -15.655 3.135 1.00 98.50 81 ILE A CA 1
ATOM 663 C C . ILE A 1 81 ? 9.970 -16.313 2.317 1.00 98.50 81 ILE A C 1
ATOM 665 O O . ILE A 1 81 ? 10.252 -17.109 1.425 1.00 98.50 81 ILE A O 1
ATOM 669 N N . VAL A 1 82 ? 8.711 -15.977 2.606 1.00 98.06 82 VAL A N 1
ATOM 670 C CA . VAL A 1 82 ? 7.560 -16.520 1.883 1.00 98.06 82 VAL A CA 1
ATOM 671 C C . VAL A 1 82 ? 7.472 -15.954 0.469 1.00 98.06 82 VAL A C 1
ATOM 673 O O . VAL A 1 82 ? 7.272 -16.728 -0.458 1.00 98.06 82 VAL A O 1
ATOM 676 N N . VAL A 1 83 ? 7.601 -14.638 0.276 1.00 97.50 83 VAL A N 1
ATOM 677 C CA . VAL A 1 83 ? 7.205 -13.987 -0.989 1.00 97.50 83 VAL A CA 1
ATOM 678 C C . VAL A 1 83 ? 8.351 -13.770 -1.970 1.00 97.50 83 VAL A C 1
ATOM 680 O O . VAL A 1 83 ? 8.124 -13.847 -3.175 1.00 97.50 83 VAL A O 1
ATOM 683 N N . LEU A 1 84 ? 9.583 -13.544 -1.504 1.00 96.62 84 LEU A N 1
ATOM 684 C CA . LEU A 1 84 ? 10.722 -13.279 -2.393 1.00 96.62 84 LEU A CA 1
ATOM 685 C C . LEU A 1 84 ? 11.030 -14.433 -3.366 1.00 96.62 84 LEU A C 1
ATOM 687 O O . LEU A 1 84 ? 11.345 -14.136 -4.519 1.00 96.62 84 LEU A O 1
ATOM 691 N N . PRO A 1 85 ? 10.873 -15.725 -3.003 1.00 96.56 85 PRO A N 1
ATOM 692 C CA . PRO A 1 85 ? 10.988 -16.808 -3.977 1.00 96.56 85 PRO A CA 1
ATOM 693 C C . PRO A 1 85 ? 9.997 -16.677 -5.140 1.00 96.56 85 PRO A C 1
ATOM 695 O O . PRO A 1 85 ? 10.357 -16.960 -6.278 1.00 96.56 85 PRO A O 1
ATOM 698 N N . PHE A 1 86 ? 8.771 -16.205 -4.889 1.00 94.50 86 PHE A N 1
ATOM 699 C CA . PHE A 1 86 ? 7.782 -15.989 -5.948 1.00 94.50 86 PHE A CA 1
ATOM 700 C C . PHE A 1 86 ? 8.154 -14.809 -6.846 1.00 94.50 86 PHE A C 1
ATOM 702 O O . PHE A 1 86 ? 7.961 -14.914 -8.052 1.00 94.50 86 PHE A O 1
ATOM 709 N N . TYR A 1 87 ? 8.726 -13.731 -6.296 1.00 93.00 87 TYR A N 1
ATOM 710 C CA . TYR A 1 87 ? 9.266 -12.626 -7.100 1.00 93.00 87 TYR A CA 1
ATOM 711 C C . TYR A 1 87 ? 10.406 -13.099 -8.009 1.00 93.00 87 TYR A C 1
ATOM 713 O O . TYR A 1 87 ? 10.342 -12.897 -9.217 1.00 93.00 87 TYR A O 1
ATOM 721 N N . ALA A 1 88 ? 11.386 -13.826 -7.465 1.00 93.06 88 ALA A N 1
ATOM 722 C CA . ALA A 1 88 ? 12.496 -14.368 -8.251 1.00 93.06 88 ALA A CA 1
ATOM 723 C C . ALA A 1 88 ? 12.024 -15.345 -9.348 1.00 93.06 88 ALA A C 1
ATOM 725 O O . ALA A 1 88 ? 12.490 -15.299 -10.491 1.00 93.06 88 ALA A O 1
ATOM 726 N N . LEU A 1 89 ? 11.061 -16.216 -9.026 1.00 92.94 89 LEU A N 1
ATOM 727 C CA . LEU A 1 89 ? 10.441 -17.102 -10.011 1.00 92.94 89 LEU A CA 1
ATOM 728 C C . LEU A 1 89 ? 9.688 -16.306 -11.078 1.00 92.94 89 LEU A C 1
ATOM 730 O O . LEU A 1 89 ? 9.858 -16.587 -12.261 1.00 92.94 89 LEU A O 1
ATOM 734 N N . ALA A 1 90 ? 8.908 -15.294 -10.693 1.00 90.25 90 ALA A N 1
ATOM 735 C CA . ALA A 1 90 ? 8.186 -14.435 -11.625 1.00 90.25 90 ALA A CA 1
ATOM 736 C C . ALA A 1 90 ? 9.140 -13.698 -12.576 1.00 90.25 90 ALA A C 1
ATOM 738 O O . ALA A 1 90 ? 8.919 -13.734 -13.785 1.00 90.25 90 ALA A O 1
ATOM 739 N N . GLY A 1 91 ? 10.243 -13.138 -12.069 1.00 87.75 91 GLY A N 1
ATOM 740 C CA . GLY A 1 91 ? 11.298 -12.509 -12.874 1.00 87.75 91 GLY A CA 1
ATOM 741 C C . GLY A 1 91 ? 11.974 -13.463 -13.868 1.00 87.75 91 GLY A C 1
ATOM 742 O O . GLY A 1 91 ? 12.566 -13.028 -14.854 1.00 87.75 91 GLY A O 1
ATOM 743 N N . SER A 1 92 ? 11.824 -14.777 -13.677 1.00 89.00 92 SER A N 1
ATOM 744 C CA . SER A 1 92 ? 12.327 -15.810 -14.590 1.00 89.00 92 SER A CA 1
ATOM 745 C C . SER A 1 92 ? 11.336 -16.176 -15.710 1.00 89.00 92 SER A C 1
ATOM 747 O O . SER A 1 92 ? 11.727 -16.822 -16.683 1.00 89.00 92 SER A O 1
ATOM 749 N N . ILE A 1 93 ? 10.063 -15.773 -15.615 1.00 91.94 93 ILE A N 1
ATOM 750 C CA . ILE A 1 93 ? 9.014 -16.123 -16.586 1.00 91.94 93 ILE A CA 1
ATOM 751 C C . ILE A 1 93 ? 9.087 -15.183 -17.806 1.00 91.94 93 ILE A C 1
ATOM 753 O O . ILE A 1 93 ? 9.017 -13.963 -17.638 1.00 91.94 93 ILE A O 1
ATOM 757 N N . PRO A 1 94 ? 9.125 -15.700 -19.053 1.00 92.38 94 PRO A N 1
ATOM 758 C CA . PRO A 1 94 ? 9.239 -14.866 -20.253 1.00 92.38 94 PRO A CA 1
ATOM 759 C C . PRO A 1 94 ? 8.167 -13.776 -20.380 1.00 92.38 94 PRO A C 1
ATOM 761 O O . PRO A 1 94 ? 8.508 -12.632 -20.666 1.00 92.38 94 PRO A O 1
ATOM 764 N N . ILE A 1 95 ? 6.894 -14.100 -20.104 1.00 92.19 95 ILE A N 1
ATOM 765 C CA . ILE A 1 95 ? 5.794 -13.125 -20.192 1.00 92.19 95 ILE A CA 1
ATOM 766 C C . ILE A 1 95 ? 5.921 -11.989 -19.162 1.00 92.19 95 ILE A C 1
ATOM 768 O O . ILE A 1 95 ? 5.524 -10.860 -19.441 1.00 92.19 95 ILE A O 1
ATOM 772 N N . MET A 1 96 ? 6.513 -12.266 -17.994 1.00 90.88 96 MET A N 1
ATOM 773 C CA . MET A 1 96 ? 6.779 -11.249 -16.973 1.00 90.88 96 MET A CA 1
ATOM 774 C C . MET A 1 96 ? 7.906 -10.333 -17.437 1.00 90.88 96 MET A C 1
ATOM 776 O O . MET A 1 96 ? 7.747 -9.119 -17.417 1.00 90.88 96 MET A O 1
ATOM 780 N N . ARG A 1 97 ? 9.008 -10.901 -17.943 1.00 88.31 97 ARG A N 1
ATOM 781 C CA . ARG A 1 97 ? 10.164 -10.139 -18.447 1.00 88.31 97 ARG A CA 1
ATOM 782 C C . ARG A 1 97 ? 9.837 -9.272 -19.658 1.00 88.31 97 ARG A C 1
ATOM 784 O O . ARG A 1 97 ? 10.420 -8.207 -19.809 1.00 88.31 97 ARG A O 1
ATOM 791 N N . SER A 1 98 ? 8.930 -9.719 -20.527 1.00 89.25 98 SER A N 1
ATOM 792 C CA . SER A 1 98 ? 8.467 -8.898 -21.650 1.00 89.25 98 SER A CA 1
ATOM 793 C C . SER A 1 98 ? 7.573 -7.744 -21.201 1.00 89.25 98 SER A C 1
ATOM 795 O O . SER A 1 98 ? 7.540 -6.716 -21.864 1.00 89.25 98 SER A O 1
ATOM 797 N N . PHE A 1 99 ? 6.837 -7.917 -20.098 1.00 89.31 99 PHE A N 1
ATOM 798 C CA . PHE A 1 99 ? 5.956 -6.886 -19.544 1.00 89.31 99 PHE A CA 1
ATOM 799 C C . PHE A 1 99 ? 6.715 -5.893 -18.647 1.00 89.31 99 PHE A C 1
ATOM 801 O O . PHE A 1 99 ? 6.385 -4.710 -18.617 1.00 89.31 99 PHE A O 1
ATOM 808 N N . TYR A 1 100 ? 7.752 -6.368 -17.953 1.00 85.56 100 TYR A N 1
ATOM 809 C CA . TYR A 1 100 ? 8.659 -5.604 -17.098 1.00 85.56 100 TYR A CA 1
ATOM 810 C C . TYR A 1 100 ? 10.103 -5.785 -17.588 1.00 85.56 100 TYR A C 1
ATOM 812 O O . TYR A 1 100 ? 10.822 -6.652 -17.081 1.00 85.56 100 TYR A O 1
ATOM 820 N N . PRO A 1 101 ? 10.547 -5.017 -18.598 1.00 72.19 101 PRO A N 1
ATOM 821 C CA . PRO A 1 101 ? 11.873 -5.193 -19.169 1.00 72.19 101 PRO A CA 1
ATOM 822 C C . PRO A 1 101 ? 12.957 -4.831 -18.147 1.00 72.19 101 PRO A C 1
ATOM 824 O O . PRO A 1 101 ? 13.203 -3.666 -17.852 1.00 72.19 101 PRO A O 1
ATOM 827 N N . ILE A 1 102 ? 13.655 -5.844 -17.626 1.00 62.84 102 ILE A N 1
ATOM 828 C CA . ILE A 1 102 ? 14.779 -5.658 -16.686 1.00 62.84 102 ILE A CA 1
ATOM 829 C C . ILE A 1 102 ? 15.930 -4.872 -17.346 1.00 62.84 102 ILE A C 1
ATOM 831 O O . ILE A 1 102 ? 16.699 -4.208 -16.662 1.00 62.84 102 ILE A O 1
ATOM 835 N N . GLY A 1 103 ? 16.030 -4.902 -18.682 1.00 57.47 103 GLY A N 1
ATOM 836 C CA . GLY A 1 103 ? 17.038 -4.152 -19.444 1.00 57.47 103 GLY A CA 1
ATOM 837 C C . GLY A 1 103 ? 16.951 -2.629 -19.292 1.00 57.47 103 GLY A C 1
ATOM 838 O O . GLY A 1 103 ? 17.936 -1.951 -19.564 1.00 57.47 103 GLY A O 1
ATOM 839 N N . ASP A 1 104 ? 15.819 -2.112 -18.805 1.00 66.75 104 ASP A N 1
ATOM 840 C CA . ASP A 1 104 ? 15.624 -0.686 -18.525 1.00 66.75 104 ASP A CA 1
ATOM 841 C C . ASP A 1 104 ? 16.039 -0.303 -17.089 1.00 66.75 104 ASP A C 1
ATOM 843 O O . ASP A 1 104 ? 15.973 0.869 -16.709 1.00 66.75 104 ASP A O 1
ATOM 847 N N . VAL A 1 105 ? 16.471 -1.274 -16.271 1.00 74.00 105 VAL A N 1
ATOM 848 C CA . VAL A 1 105 ? 16.986 -1.025 -14.920 1.00 74.00 105 VAL A CA 1
ATOM 849 C C . VAL A 1 105 ? 18.447 -0.577 -15.018 1.00 74.00 105 VAL A C 1
ATOM 851 O O . VAL A 1 105 ? 19.289 -1.328 -15.518 1.00 74.00 105 VAL A O 1
ATOM 854 N N . PRO A 1 106 ? 18.795 0.622 -14.520 1.00 80.38 106 PRO A N 1
ATOM 855 C CA . PRO A 1 106 ? 20.173 1.083 -14.571 1.00 80.38 106 PRO A CA 1
ATOM 856 C C . PRO A 1 106 ? 21.100 0.191 -13.736 1.00 80.38 106 PRO A C 1
ATOM 858 O O . PRO A 1 106 ? 20.785 -0.124 -12.592 1.00 80.38 106 PRO A O 1
ATOM 861 N N . LEU A 1 107 ? 22.259 -0.179 -14.287 1.00 83.56 107 LEU A N 1
ATOM 862 C CA . LEU A 1 107 ? 23.281 -0.967 -13.575 1.00 83.56 107 LEU A CA 1
ATOM 863 C C . LEU A 1 107 ? 24.294 -0.090 -12.825 1.00 83.56 107 LEU A C 1
ATOM 865 O O . LEU A 1 107 ? 25.011 -0.561 -11.943 1.00 83.56 107 LEU A O 1
ATOM 869 N N . GLU A 1 108 ? 24.362 1.193 -13.175 1.00 89.81 108 GLU A N 1
ATOM 870 C CA . GLU A 1 108 ? 25.179 2.171 -12.467 1.00 89.81 108 GLU A CA 1
ATOM 871 C C . GLU A 1 108 ? 24.578 2.487 -11.094 1.00 89.81 108 GLU A C 1
ATOM 873 O O . GLU A 1 108 ? 23.370 2.690 -10.966 1.00 89.81 108 GLU A O 1
ATOM 878 N N . PHE A 1 109 ? 25.433 2.603 -10.073 1.00 90.25 109 PHE A N 1
ATOM 879 C CA . PHE A 1 109 ? 25.000 2.771 -8.683 1.00 90.25 109 PHE A CA 1
ATOM 880 C C . PHE A 1 109 ? 24.016 3.933 -8.482 1.00 90.25 109 PHE A C 1
ATOM 882 O O . PHE A 1 109 ? 22.972 3.751 -7.860 1.00 90.25 109 PHE A O 1
ATOM 889 N N . MET A 1 110 ? 24.331 5.127 -8.996 1.00 94.19 110 MET A N 1
ATOM 890 C CA . MET A 1 110 ? 23.510 6.317 -8.749 1.00 94.19 110 MET A CA 1
ATOM 891 C C . MET A 1 110 ? 22.161 6.261 -9.492 1.00 94.19 110 MET A C 1
ATOM 893 O O . MET A 1 110 ? 21.126 6.398 -8.836 1.00 94.19 110 MET A O 1
ATOM 897 N N . PRO A 1 111 ? 22.114 5.993 -10.812 1.00 92.81 111 PRO A N 1
ATOM 898 C CA . PRO A 1 111 ? 20.857 5.733 -11.512 1.00 92.81 111 PRO A CA 1
ATOM 899 C C . PRO A 1 111 ? 20.010 4.613 -10.887 1.00 92.81 111 PRO A C 1
ATOM 901 O O . PRO A 1 111 ? 18.795 4.770 -10.751 1.00 92.81 111 PRO A O 1
ATOM 904 N N . PHE A 1 112 ? 20.635 3.518 -10.442 1.00 91.50 112 PHE A N 1
ATOM 905 C CA . PHE A 1 112 ? 19.946 2.430 -9.746 1.00 91.50 112 PHE A CA 1
ATOM 906 C C . PHE A 1 112 ? 19.339 2.901 -8.421 1.00 91.50 112 PHE A C 1
ATOM 908 O O . PHE A 1 112 ? 18.164 2.659 -8.154 1.00 91.50 112 PHE A O 1
ATOM 915 N N . ALA A 1 113 ? 20.109 3.621 -7.601 1.00 93.31 113 ALA A N 1
ATOM 916 C CA . ALA A 1 113 ? 19.643 4.143 -6.320 1.00 93.31 113 ALA A CA 1
ATOM 917 C C . ALA A 1 113 ? 18.453 5.103 -6.487 1.00 93.31 113 ALA A C 1
ATOM 919 O O . ALA A 1 113 ? 17.487 5.020 -5.729 1.00 93.31 113 ALA A O 1
ATOM 920 N N . ILE A 1 114 ? 18.482 5.970 -7.505 1.00 94.50 114 ILE A N 1
ATOM 921 C CA . ILE A 1 114 ? 17.363 6.867 -7.837 1.00 94.50 114 ILE A CA 1
ATOM 922 C C . ILE A 1 114 ? 16.133 6.060 -8.272 1.00 94.50 114 ILE A C 1
ATOM 924 O O . ILE A 1 114 ? 15.022 6.325 -7.809 1.00 94.50 114 ILE A O 1
ATOM 928 N N . HIS A 1 115 ? 16.316 5.046 -9.119 1.00 93.19 115 HIS A N 1
ATOM 929 C CA . HIS A 1 115 ? 15.230 4.158 -9.529 1.00 93.19 115 HIS A CA 1
ATOM 930 C C . HIS A 1 115 ? 14.589 3.459 -8.317 1.00 93.19 115 HIS A C 1
ATOM 932 O O . HIS A 1 115 ? 13.366 3.474 -8.159 1.00 93.19 115 HIS A O 1
ATOM 938 N N . GLN A 1 116 ? 15.413 2.921 -7.416 1.00 93.94 116 GLN A N 1
ATOM 939 C CA . GLN A 1 116 ? 14.966 2.254 -6.194 1.00 93.94 116 GLN A CA 1
ATOM 940 C C . GLN A 1 116 ? 14.269 3.193 -5.213 1.00 93.94 116 GLN A C 1
ATOM 942 O O . GLN A 1 116 ? 13.299 2.801 -4.567 1.00 93.94 116 GLN A O 1
ATOM 947 N N . PHE A 1 117 ? 14.706 4.447 -5.136 1.00 95.94 117 PHE A N 1
ATOM 948 C CA . PHE A 1 117 ? 14.036 5.474 -4.347 1.00 95.94 117 PHE A CA 1
ATOM 949 C C . PHE A 1 117 ? 12.604 5.729 -4.838 1.00 95.94 117 PHE A C 1
ATOM 951 O O . PHE A 1 117 ? 11.678 5.807 -4.030 1.00 95.94 117 PHE A O 1
ATOM 958 N N . TYR A 1 118 ? 12.381 5.795 -6.153 1.00 96.38 118 TYR A N 1
ATOM 959 C CA . TYR A 1 118 ? 11.027 5.922 -6.695 1.00 96.38 118 TYR A CA 1
ATOM 960 C C . TYR A 1 118 ? 10.189 4.656 -6.483 1.00 96.38 118 TYR A C 1
ATOM 962 O O . TYR A 1 118 ? 9.030 4.757 -6.072 1.00 96.38 118 TYR A O 1
ATOM 970 N N . GLN A 1 119 ? 10.768 3.469 -6.693 1.00 95.31 119 GLN A N 1
ATOM 971 C CA . GLN A 1 119 ? 10.091 2.201 -6.408 1.00 95.31 119 GLN A CA 1
ATOM 972 C C . GLN A 1 119 ? 9.684 2.079 -4.931 1.00 95.31 119 GLN A C 1
ATOM 974 O O . GLN A 1 119 ? 8.585 1.611 -4.637 1.00 95.31 119 GLN A O 1
ATOM 979 N N . PHE A 1 120 ? 10.511 2.561 -4.000 1.00 97.69 120 PHE A N 1
ATOM 980 C CA . PHE A 1 120 ? 10.166 2.593 -2.580 1.00 97.69 120 PHE A CA 1
ATOM 981 C C . PHE A 1 120 ? 8.864 3.365 -2.330 1.00 97.69 120 PHE A C 1
ATOM 983 O O . PHE A 1 120 ? 7.990 2.866 -1.624 1.00 97.69 120 PHE A O 1
ATOM 990 N N . PHE A 1 121 ? 8.678 4.545 -2.934 1.00 97.88 121 PHE A N 1
ATOM 991 C CA . PHE A 1 121 ? 7.429 5.299 -2.769 1.00 97.88 121 PHE A CA 1
ATOM 992 C C . PHE A 1 121 ? 6.231 4.647 -3.454 1.00 97.88 121 PHE A C 1
ATOM 994 O O . PHE A 1 121 ? 5.118 4.751 -2.934 1.00 97.88 121 PHE A O 1
ATOM 1001 N N . LEU A 1 122 ? 6.441 3.933 -4.566 1.00 96.31 122 LEU A N 1
ATOM 1002 C CA . LEU A 1 122 ? 5.390 3.109 -5.163 1.00 96.31 122 LEU A CA 1
ATOM 1003 C C . LEU A 1 122 ? 4.917 2.020 -4.193 1.00 96.31 122 LEU A C 1
ATOM 1005 O O . LEU A 1 122 ? 3.712 1.917 -3.946 1.00 96.31 122 LEU A O 1
ATOM 1009 N N . ALA A 1 123 ? 5.849 1.248 -3.621 1.00 97.81 123 ALA A N 1
ATOM 1010 C CA . ALA A 1 123 ? 5.539 0.239 -2.609 1.00 97.81 123 ALA A CA 1
ATOM 1011 C C . ALA A 1 123 ? 4.859 0.882 -1.402 1.00 97.81 123 ALA A C 1
ATOM 1013 O O . ALA A 1 123 ? 3.755 0.490 -1.042 1.00 97.81 123 ALA A O 1
ATOM 1014 N N . LEU A 1 124 ? 5.463 1.919 -0.821 1.00 98.50 124 LEU A N 1
ATOM 1015 C CA . LEU A 1 124 ? 4.938 2.597 0.359 1.00 98.50 124 LEU A CA 1
ATOM 1016 C C . LEU A 1 124 ? 3.495 3.070 0.157 1.00 98.50 124 LEU A C 1
ATOM 1018 O O . LEU A 1 124 ? 2.643 2.768 0.987 1.00 98.50 124 LEU A O 1
ATOM 1022 N N . GLY A 1 125 ? 3.194 3.773 -0.937 1.00 97.81 125 GLY A N 1
ATOM 1023 C CA . GLY A 1 125 ? 1.835 4.249 -1.203 1.00 97.81 125 GLY A CA 1
ATOM 1024 C C . GLY A 1 125 ? 0.836 3.106 -1.408 1.00 97.81 125 GLY A C 1
ATOM 1025 O O . GLY A 1 125 ? -0.272 3.149 -0.872 1.00 97.81 125 GLY A O 1
ATOM 1026 N N . ASN A 1 126 ? 1.227 2.055 -2.136 1.00 97.06 126 ASN A N 1
ATOM 1027 C CA . ASN A 1 126 ? 0.383 0.872 -2.317 1.00 97.06 126 ASN A CA 1
ATOM 1028 C C . ASN A 1 126 ? 0.095 0.177 -0.981 1.00 97.06 126 ASN A C 1
ATOM 1030 O O . ASN A 1 126 ? -1.060 -0.117 -0.672 1.00 97.06 126 ASN A O 1
ATOM 1034 N N . GLU A 1 127 ? 1.115 -0.032 -0.155 1.00 98.62 127 GLU A N 1
ATOM 1035 C CA . GLU A 1 127 ? 0.958 -0.722 1.122 1.00 98.62 127 GLU A CA 1
ATOM 1036 C C . GLU A 1 127 ? 0.214 0.125 2.155 1.00 98.62 127 GLU A C 1
ATOM 1038 O O . GLU A 1 127 ? -0.600 -0.403 2.911 1.00 98.62 127 GLU A O 1
ATOM 1043 N N . VAL A 1 128 ? 0.365 1.451 2.149 1.00 98.69 128 VAL A N 1
ATOM 1044 C CA . VAL A 1 128 ? -0.508 2.311 2.959 1.00 98.69 128 VAL A CA 1
ATOM 1045 C C . VAL A 1 128 ? -1.965 2.122 2.553 1.00 98.69 128 VAL A C 1
ATOM 1047 O O . VAL A 1 128 ? -2.808 1.981 3.435 1.00 98.69 128 VAL A O 1
ATOM 1050 N N . TYR A 1 129 ? -2.277 2.073 1.256 1.00 98.50 129 TYR A N 1
ATOM 1051 C CA . TYR A 1 129 ? -3.649 1.879 0.796 1.00 98.50 129 TYR A CA 1
ATOM 1052 C C . TYR A 1 129 ? -4.207 0.509 1.198 1.00 98.50 129 TYR A C 1
ATOM 1054 O O . TYR A 1 129 ? -5.203 0.418 1.916 1.00 98.50 129 TYR A O 1
ATOM 1062 N N . TYR A 1 130 ? -3.567 -0.575 0.774 1.00 98.44 130 TYR A N 1
ATOM 1063 C CA . TYR A 1 130 ? -4.138 -1.901 0.981 1.00 98.44 130 TYR A CA 1
ATOM 1064 C C . TYR A 1 130 ? -3.937 -2.414 2.407 1.00 98.44 130 TYR A C 1
ATOM 1066 O O . TYR A 1 130 ? -4.863 -2.946 3.014 1.00 98.44 130 TYR A O 1
ATOM 1074 N N . ARG A 1 131 ? -2.740 -2.255 2.972 1.00 98.44 131 ARG A N 1
ATOM 1075 C CA . ARG A 1 131 ? -2.393 -2.849 4.269 1.00 98.44 131 ARG A CA 1
ATOM 1076 C C . ARG A 1 131 ? -2.666 -1.884 5.406 1.00 98.44 131 ARG A C 1
ATOM 1078 O O . ARG A 1 131 ? -3.107 -2.309 6.466 1.00 98.44 131 ARG A O 1
ATOM 1085 N N . GLY A 1 132 ? -2.497 -0.586 5.184 1.00 98.25 132 GLY A N 1
ATOM 1086 C CA . GLY A 1 132 ? -2.917 0.443 6.130 1.00 98.25 132 GLY A CA 1
ATOM 1087 C C . GLY A 1 132 ? -4.437 0.583 6.154 1.00 98.25 132 GLY A C 1
ATOM 1088 O O . GLY A 1 132 ? -5.102 0.070 7.055 1.00 98.25 132 GLY A O 1
ATOM 1089 N N . ILE A 1 133 ? -4.986 1.274 5.154 1.00 98.50 133 ILE A N 1
ATOM 1090 C CA . ILE A 1 133 ? -6.388 1.712 5.102 1.00 98.50 133 ILE A CA 1
ATOM 1091 C C . ILE A 1 133 ? -7.342 0.513 5.095 1.00 98.50 133 ILE A C 1
ATOM 1093 O O . ILE A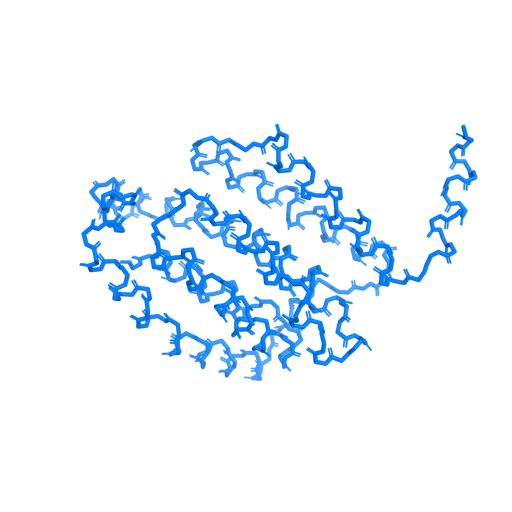 1 133 ? -8.267 0.461 5.907 1.00 98.50 133 ILE A O 1
ATOM 1097 N N . LEU A 1 134 ? -7.113 -0.459 4.210 1.00 98.44 134 LEU A N 1
ATOM 1098 C CA . LEU A 1 134 ? -8.026 -1.588 4.010 1.00 98.44 134 LEU A CA 1
ATOM 1099 C C . LEU A 1 134 ? -7.749 -2.801 4.911 1.00 98.44 134 LEU A C 1
ATOM 1101 O O . LEU A 1 134 ? -8.514 -3.756 4.854 1.00 98.44 134 LEU A O 1
ATOM 1105 N N . CYS A 1 135 ? -6.735 -2.766 5.785 1.00 98.44 135 CYS A N 1
ATOM 1106 C CA . CYS A 1 135 ? -6.473 -3.858 6.730 1.00 98.44 135 CYS A CA 1
ATOM 1107 C C . CYS A 1 135 ? -6.197 -3.363 8.161 1.00 98.44 135 CYS A C 1
ATOM 1109 O O . CYS A 1 135 ? -7.070 -3.461 9.026 1.00 98.44 135 CYS A O 1
ATOM 1111 N N . VAL A 1 136 ? -5.016 -2.801 8.438 1.00 98.12 136 VAL A N 1
ATOM 1112 C CA . VAL A 1 136 ? -4.552 -2.437 9.791 1.00 98.12 136 VAL A CA 1
ATOM 1113 C C . VAL A 1 136 ? -5.469 -1.415 10.461 1.00 98.12 136 VAL A C 1
ATOM 1115 O O . VAL A 1 136 ? -5.768 -1.543 11.651 1.00 98.12 136 VAL A O 1
ATOM 1118 N N . TRP A 1 137 ? -5.959 -0.418 9.726 1.00 98.19 137 TRP A N 1
ATOM 1119 C CA . TRP A 1 137 ? -6.832 0.618 10.281 1.00 98.19 137 TRP A CA 1
ATOM 1120 C C . TRP A 1 137 ? -8.190 0.0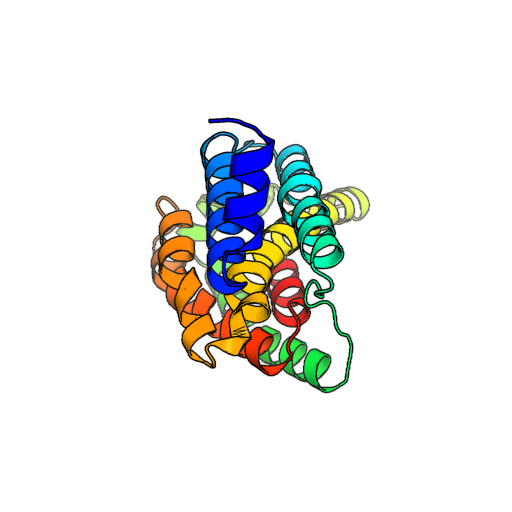65 10.686 1.00 98.19 137 TRP A C 1
ATOM 1122 O O . TRP A 1 137 ? -8.787 0.557 11.640 1.00 98.19 137 TRP A O 1
ATOM 1132 N N . ILE A 1 138 ? -8.676 -0.959 9.990 1.00 98.00 138 ILE A N 1
ATOM 1133 C CA . ILE A 1 138 ? -9.990 -1.558 10.227 1.00 98.00 138 ILE A CA 1
ATOM 1134 C C . ILE A 1 138 ? -9.905 -2.888 10.979 1.00 98.00 138 ILE A C 1
ATOM 1136 O O . ILE A 1 138 ? -10.924 -3.557 11.123 1.00 98.00 138 ILE A O 1
ATOM 1140 N N . ARG A 1 139 ? -8.732 -3.245 11.523 1.00 96.69 139 ARG A N 1
ATOM 1141 C CA . ARG A 1 139 ? -8.476 -4.507 12.246 1.00 96.69 139 ARG A CA 1
ATOM 1142 C C . ARG A 1 139 ? -9.432 -4.791 13.408 1.00 96.69 139 ARG A C 1
ATOM 1144 O O . ARG A 1 139 ? -9.478 -5.915 13.895 1.00 96.69 139 ARG A O 1
ATOM 1151 N N . ASP A 1 140 ? -10.167 -3.784 13.876 1.00 94.94 140 ASP A N 1
ATOM 1152 C CA . ASP A 1 140 ? -11.179 -3.908 14.930 1.00 94.94 140 ASP A CA 1
ATOM 1153 C C . ASP A 1 140 ? -12.323 -4.867 14.524 1.00 94.94 140 ASP A C 1
ATOM 1155 O O . ASP A 1 140 ? -13.010 -5.403 15.389 1.00 94.94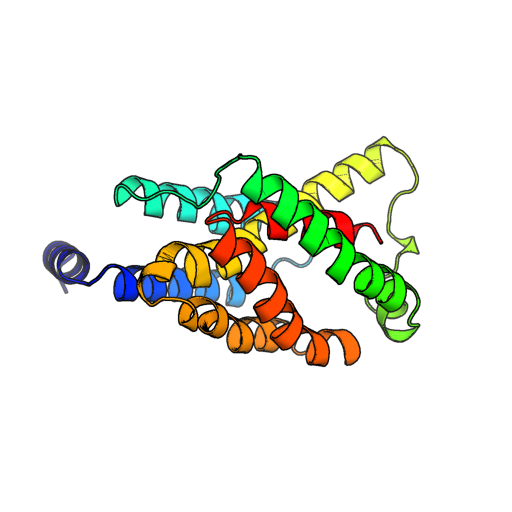 140 ASP A O 1
ATOM 1159 N N . ILE A 1 141 ? -12.491 -5.160 13.223 1.00 96.94 141 ILE A N 1
ATOM 1160 C CA . ILE A 1 141 ? -13.405 -6.209 12.725 1.00 96.94 141 ILE A CA 1
ATOM 1161 C C . ILE A 1 141 ? -12.806 -7.632 12.790 1.00 96.94 141 ILE A C 1
ATOM 1163 O O . ILE A 1 141 ? -13.422 -8.594 12.323 1.00 96.94 141 ILE A O 1
ATOM 1167 N N . GLY A 1 142 ? -11.608 -7.773 13.364 1.00 97.62 142 GLY A N 1
ATOM 1168 C CA . GLY A 1 142 ? -10.857 -9.019 13.488 1.00 97.62 142 GLY A CA 1
ATOM 1169 C C . GLY A 1 142 ? -10.169 -9.442 12.189 1.00 97.62 142 GLY A C 1
ATOM 1170 O O . GLY A 1 142 ? -9.997 -8.649 11.268 1.00 97.62 142 GLY A O 1
ATOM 1171 N N . VAL A 1 143 ? -9.829 -10.733 12.099 1.00 97.44 143 VAL A N 1
ATOM 1172 C CA . VAL A 1 143 ? -9.135 -11.369 10.953 1.00 97.44 143 VAL A CA 1
ATOM 1173 C C . VAL A 1 143 ? -9.842 -11.113 9.612 1.00 97.44 143 VAL A C 1
ATOM 1175 O O . VAL A 1 143 ? -9.210 -11.141 8.562 1.00 97.44 143 VAL A O 1
ATOM 1178 N N . LYS A 1 144 ? -11.142 -10.789 9.639 1.00 98.06 144 LYS A N 1
ATOM 1179 C CA . LYS A 1 144 ? -11.926 -10.411 8.456 1.00 98.06 144 LYS A CA 1
ATOM 1180 C C . LYS A 1 144 ? -11.344 -9.211 7.697 1.00 98.06 144 LYS A C 1
ATOM 1182 O O . LYS A 1 144 ? -11.574 -9.123 6.497 1.00 98.06 144 LYS A O 1
ATOM 1187 N N . SER A 1 145 ? -10.588 -8.322 8.350 1.00 97.75 145 SER A N 1
ATOM 1188 C CA . SER A 1 145 ? -9.954 -7.172 7.685 1.00 97.75 145 SER A CA 1
ATOM 1189 C C . SER A 1 145 ? -9.002 -7.578 6.560 1.00 97.75 145 SER A C 1
ATOM 1191 O O . SER A 1 145 ? -8.889 -6.857 5.581 1.00 97.75 145 SER A O 1
ATOM 1193 N N . ILE A 1 146 ? -8.372 -8.753 6.659 1.00 98.44 146 ILE A N 1
ATOM 1194 C CA . ILE A 1 146 ? -7.440 -9.275 5.646 1.00 98.44 146 ILE A CA 1
ATOM 1195 C C . ILE A 1 146 ? -8.158 -9.572 4.317 1.00 98.44 146 ILE A C 1
ATOM 1197 O O . ILE A 1 146 ? -7.541 -9.580 3.260 1.00 98.44 146 ILE A O 1
ATOM 1201 N N . PHE A 1 147 ? -9.476 -9.780 4.352 1.00 98.31 147 PHE A N 1
ATOM 1202 C CA . PHE A 1 147 ? -10.277 -10.124 3.177 1.00 98.31 147 PHE A CA 1
ATOM 1203 C C . PHE A 1 147 ? -10.972 -8.917 2.529 1.00 98.31 147 PHE A C 1
ATOM 1205 O O . PHE A 1 147 ? -11.789 -9.102 1.630 1.00 98.31 147 PHE A O 1
ATOM 1212 N N . VAL A 1 148 ? -10.680 -7.685 2.964 1.00 97.88 148 VAL A N 1
ATOM 1213 C CA . VAL A 1 148 ? -11.323 -6.474 2.422 1.00 97.88 148 VAL A CA 1
ATOM 1214 C C . VAL A 1 148 ? -10.678 -6.019 1.110 1.00 97.88 148 VAL A C 1
ATOM 1216 O O . VAL A 1 148 ? -11.385 -5.636 0.179 1.00 97.88 148 VAL A O 1
ATOM 1219 N N . SER A 1 149 ? -9.351 -6.076 1.009 1.00 97.56 149 SER A N 1
ATOM 1220 C CA . SER A 1 149 ? -8.589 -5.640 -0.165 1.00 97.56 149 SER A CA 1
ATOM 1221 C C . SER A 1 149 ? -8.450 -6.624 -1.341 1.00 97.56 149 SER A C 1
ATOM 1223 O O . SER A 1 149 ? -8.293 -6.105 -2.448 1.00 97.56 149 SER A O 1
ATOM 1225 N N . PRO A 1 150 ? -8.552 -7.969 -1.221 1.00 98.06 150 PRO A N 1
ATOM 1226 C CA . PRO A 1 150 ? -8.122 -8.873 -2.297 1.00 98.06 150 PRO A CA 1
ATOM 1227 C C . PRO A 1 150 ? -8.830 -8.667 -3.639 1.00 98.06 150 PRO A C 1
ATOM 1229 O O . PRO A 1 150 ? -8.202 -8.752 -4.691 1.00 98.06 150 PRO A O 1
ATOM 1232 N N . VAL A 1 151 ? -10.128 -8.345 -3.621 1.00 96.19 151 VAL A N 1
ATOM 1233 C CA . VAL A 1 151 ? -10.901 -8.084 -4.849 1.00 96.19 151 VAL A CA 1
ATOM 1234 C C . VAL A 1 151 ? -10.441 -6.794 -5.531 1.00 96.19 151 VAL A C 1
ATOM 1236 O O . VAL A 1 151 ? -10.258 -6.767 -6.746 1.00 96.19 151 VAL A O 1
ATOM 1239 N N . ILE A 1 152 ? -10.217 -5.731 -4.753 1.00 96.31 152 ILE A N 1
ATOM 1240 C CA . ILE A 1 152 ? -9.731 -4.442 -5.268 1.00 96.31 152 ILE A CA 1
ATOM 1241 C C . ILE A 1 152 ? -8.299 -4.606 -5.790 1.00 96.31 152 ILE A C 1
ATOM 1243 O O . ILE A 1 152 ? -7.966 -4.102 -6.862 1.00 96.31 152 ILE A O 1
ATOM 1247 N N . TYR A 1 153 ? -7.470 -5.353 -5.060 1.00 97.06 153 TYR A N 1
ATOM 1248 C CA . TYR A 1 153 ? -6.097 -5.645 -5.441 1.00 97.06 153 TYR A CA 1
ATOM 1249 C C . TYR A 1 153 ? -6.043 -6.415 -6.765 1.00 97.06 153 TYR A C 1
ATOM 1251 O O . TYR A 1 153 ? -5.350 -5.988 -7.685 1.00 97.06 153 TYR A O 1
ATOM 1259 N N . ALA A 1 154 ? -6.840 -7.475 -6.924 1.00 96.31 154 ALA A N 1
ATOM 1260 C CA . ALA A 1 154 ? -6.909 -8.231 -8.174 1.00 96.31 154 ALA A CA 1
ATOM 1261 C C . ALA A 1 154 ? -7.455 -7.414 -9.346 1.00 96.31 154 ALA A C 1
ATOM 1263 O O . ALA A 1 154 ? -6.910 -7.480 -10.446 1.00 96.31 154 ALA A O 1
ATOM 1264 N N . TYR A 1 155 ? -8.474 -6.582 -9.113 1.00 94.88 155 TYR A N 1
ATOM 1265 C CA . TYR A 1 155 ? -8.974 -5.649 -10.124 1.00 94.88 155 TYR A CA 1
ATOM 1266 C C . TYR A 1 155 ? -7.857 -4.738 -10.661 1.00 94.88 155 TYR A C 1
ATOM 1268 O O . TYR A 1 155 ? -7.744 -4.528 -11.866 1.00 94.88 155 TYR A O 1
ATOM 1276 N N . ARG A 1 156 ? -6.965 -4.260 -9.787 1.00 92.25 156 ARG A N 1
ATOM 1277 C CA . ARG A 1 156 ? -5.806 -3.429 -10.162 1.00 92.25 156 ARG A CA 1
ATOM 1278 C C . ARG A 1 156 ? -4.702 -4.194 -10.904 1.00 92.25 156 ARG A C 1
ATOM 1280 O O . ARG A 1 156 ? -3.780 -3.565 -11.416 1.00 92.25 156 ARG A O 1
ATOM 1287 N N . HIS A 1 157 ? -4.800 -5.519 -10.980 1.00 94.94 157 HIS A N 1
ATOM 1288 C CA . HIS A 1 157 ? -3.906 -6.380 -11.754 1.00 94.94 157 HIS A CA 1
ATOM 1289 C C . HIS A 1 157 ? -4.529 -6.838 -13.084 1.00 94.94 157 HIS A C 1
ATOM 1291 O O . HIS A 1 157 ? -3.899 -7.592 -13.823 1.00 94.94 157 HIS A O 1
ATOM 1297 N N . ILE A 1 158 ? -5.736 -6.377 -13.435 1.00 94.44 158 ILE A N 1
ATOM 1298 C CA . ILE A 1 158 ? -6.302 -6.608 -14.770 1.00 94.44 158 ILE A CA 1
ATOM 1299 C C . ILE A 1 158 ? -5.376 -5.992 -15.826 1.00 94.44 158 ILE A C 1
ATOM 1301 O O . ILE A 1 158 ? -4.937 -4.851 -15.700 1.00 94.44 158 ILE A O 1
ATOM 1305 N N . GLY A 1 159 ? -5.081 -6.763 -16.875 1.00 92.19 159 GLY A N 1
ATOM 1306 C CA . GLY A 1 159 ? -4.177 -6.359 -17.957 1.00 92.19 159 GLY A CA 1
ATOM 1307 C C . GLY A 1 159 ? -2.695 -6.633 -17.687 1.00 92.19 159 GLY A C 1
ATOM 1308 O O . GLY A 1 159 ? -1.885 -6.474 -18.596 1.00 92.19 159 GLY A O 1
ATOM 1309 N N . LYS A 1 160 ? -2.336 -7.083 -16.479 1.00 93.06 160 LYS A N 1
ATOM 1310 C CA . LYS A 1 160 ? -0.997 -7.595 -16.169 1.00 93.06 160 LYS A CA 1
ATOM 1311 C C . LYS A 1 160 ? -0.851 -9.071 -16.577 1.00 93.06 160 LYS A C 1
ATOM 1313 O O . LYS A 1 160 ? -1.863 -9.723 -16.856 1.00 93.06 160 LYS A O 1
ATOM 1318 N N . PRO A 1 161 ? 0.375 -9.628 -16.621 1.00 94.06 161 PRO A N 1
ATOM 1319 C CA . PRO A 1 161 ? 0.581 -11.030 -16.971 1.00 94.06 161 PRO A CA 1
ATOM 1320 C C . PRO A 1 161 ? -0.257 -11.990 -16.115 1.00 94.06 161 PRO A C 1
ATOM 1322 O O . PRO A 1 161 ? -0.452 -11.777 -14.917 1.00 94.06 161 PRO A O 1
ATOM 1325 N N . SER A 1 162 ? -0.731 -13.083 -16.723 1.00 92.31 162 SER A N 1
ATOM 1326 C CA . SER A 1 162 ? -1.679 -13.996 -16.071 1.00 92.31 162 SER A CA 1
ATOM 1327 C C . SER A 1 162 ? -1.205 -14.582 -14.733 1.00 92.31 162 SER A C 1
ATOM 1329 O O . SER A 1 162 ? -2.046 -14.654 -13.833 1.00 92.31 162 SER A O 1
ATOM 1331 N N . PRO A 1 163 ? 0.083 -14.943 -14.517 1.00 91.75 163 PRO A N 1
ATOM 1332 C CA . PRO A 1 163 ? 0.518 -15.435 -13.210 1.00 91.75 163 PRO A CA 1
ATOM 1333 C C . PRO A 1 163 ? 0.382 -14.373 -12.116 1.00 91.75 163 PRO A C 1
ATOM 1335 O O . PRO A 1 163 ? -0.032 -14.688 -11.002 1.00 91.75 163 PRO A O 1
ATOM 1338 N N . GLU A 1 164 ? 0.673 -13.112 -12.441 1.00 93.00 164 GLU A N 1
ATOM 1339 C CA . GLU A 1 164 ? 0.555 -11.992 -11.509 1.00 93.00 164 GLU A CA 1
ATOM 1340 C C . GLU A 1 164 ? -0.912 -11.692 -11.194 1.00 93.00 164 GLU A C 1
ATOM 1342 O O . GLU A 1 164 ? -1.279 -11.563 -10.029 1.00 93.00 164 GLU A O 1
ATOM 1347 N N . PHE A 1 165 ? -1.778 -11.656 -12.209 1.00 94.69 165 PHE A N 1
ATOM 1348 C CA . PHE A 1 165 ? -3.213 -11.456 -12.007 1.00 94.69 165 PHE A CA 1
ATOM 1349 C C . PHE A 1 165 ? -3.828 -12.554 -11.128 1.00 94.69 165 PHE A C 1
ATOM 1351 O O . PHE A 1 165 ? -4.488 -12.242 -10.137 1.00 94.69 165 PHE A O 1
ATOM 1358 N N . ILE A 1 166 ? -3.568 -13.830 -11.429 1.00 93.62 166 ILE A N 1
ATOM 1359 C CA . ILE A 1 166 ? -4.092 -14.970 -10.655 1.00 93.62 166 ILE A CA 1
ATOM 1360 C C . ILE A 1 166 ? -3.520 -14.974 -9.229 1.00 93.62 166 ILE A C 1
ATOM 1362 O O . ILE A 1 166 ? -4.248 -15.225 -8.268 1.00 93.62 166 ILE A O 1
ATOM 1366 N N . GLY A 1 167 ? -2.227 -14.676 -9.084 1.00 94.69 167 GLY A N 1
ATOM 1367 C CA . GLY A 1 167 ? -1.532 -14.650 -7.797 1.00 94.69 167 GLY A CA 1
ATOM 1368 C C . GLY A 1 167 ? -1.849 -13.432 -6.928 1.00 94.69 167 GLY A C 1
ATOM 1369 O O . GLY A 1 167 ? -1.618 -13.480 -5.722 1.00 94.69 167 GLY A O 1
ATOM 1370 N N . SER A 1 168 ? -2.410 -12.364 -7.501 1.00 96.19 168 SER A N 1
ATOM 1371 C CA . SER A 1 168 ? -2.597 -11.080 -6.818 1.00 96.19 168 SER A CA 1
ATOM 1372 C C . SER A 1 168 ? -3.515 -11.162 -5.589 1.00 96.19 168 SER A C 1
ATOM 1374 O O . SER A 1 168 ? -3.123 -10.705 -4.518 1.00 96.19 168 SER A O 1
ATOM 1376 N N . ALA A 1 169 ? -4.703 -11.773 -5.685 1.00 97.06 169 ALA A N 1
ATOM 1377 C CA . ALA A 1 169 ? -5.623 -11.871 -4.544 1.00 97.06 169 ALA A CA 1
ATOM 1378 C C . ALA A 1 169 ? -5.079 -12.767 -3.409 1.00 97.06 169 ALA A C 1
ATOM 1380 O O . ALA A 1 169 ? -5.136 -12.350 -2.250 1.00 97.06 169 ALA A O 1
ATOM 1381 N N . PRO A 1 170 ? -4.513 -13.963 -3.685 1.00 97.50 170 PRO A N 1
ATOM 1382 C CA . PRO A 1 170 ? -3.834 -14.746 -2.652 1.00 97.50 170 PRO A CA 1
ATOM 1383 C C . PRO A 1 170 ? -2.647 -14.010 -2.019 1.00 97.50 170 PRO A C 1
ATOM 1385 O O . PRO A 1 170 ? -2.501 -14.038 -0.797 1.00 97.50 170 PRO A O 1
ATOM 1388 N N . ALA A 1 171 ? -1.826 -13.322 -2.821 1.00 97.06 171 ALA A N 1
ATOM 1389 C CA . ALA A 1 171 ? -0.713 -12.526 -2.312 1.00 97.06 171 ALA A CA 1
ATOM 1390 C C . ALA A 1 171 ? -1.207 -11.407 -1.384 1.00 97.06 171 ALA A C 1
ATOM 1392 O O . ALA A 1 171 ? -0.647 -11.217 -0.307 1.00 97.06 171 ALA A O 1
ATOM 1393 N N . ASP A 1 172 ? -2.299 -10.727 -1.738 1.00 98.25 172 ASP A N 1
ATOM 1394 C CA . ASP A 1 172 ? -2.925 -9.700 -0.902 1.00 98.25 172 ASP A CA 1
ATOM 1395 C C . ASP A 1 172 ? -3.294 -10.223 0.496 1.00 98.25 172 ASP A C 1
ATOM 1397 O O . ASP A 1 172 ? -2.957 -9.597 1.502 1.00 98.25 172 ASP A O 1
ATOM 1401 N N . ILE A 1 173 ? -3.880 -11.424 0.570 1.00 98.62 173 ILE A N 1
ATOM 1402 C CA . ILE A 1 173 ? -4.219 -12.092 1.837 1.00 98.62 173 ILE A CA 1
ATOM 1403 C C . ILE A 1 173 ? -2.958 -12.412 2.644 1.00 98.62 173 ILE A C 1
ATOM 1405 O O . ILE A 1 173 ? -2.928 -12.179 3.855 1.00 98.62 173 ILE A O 1
ATOM 1409 N N . VAL A 1 174 ? -1.915 -12.943 1.995 1.00 98.62 174 VAL A N 1
ATOM 1410 C CA . VAL A 1 174 ? -0.647 -13.283 2.659 1.00 98.62 174 VAL A CA 1
ATOM 1411 C C . VAL A 1 174 ? -0.026 -12.036 3.277 1.00 98.62 174 VAL A C 1
ATOM 1413 O O . VAL A 1 174 ? 0.240 -12.025 4.474 1.00 98.62 174 VAL A O 1
ATOM 1416 N N . PHE A 1 175 ? 0.138 -10.964 2.506 1.00 98.62 175 PHE A N 1
ATOM 1417 C CA . PHE A 1 175 ? 0.668 -9.695 3.008 1.00 98.62 175 PHE A CA 1
ATOM 1418 C C . PHE A 1 175 ? -0.198 -9.140 4.150 1.00 98.62 175 PHE A C 1
ATOM 1420 O O . PHE A 1 175 ? 0.304 -8.819 5.229 1.00 98.62 175 PHE A O 1
ATOM 1427 N N . GLY A 1 176 ? -1.521 -9.115 3.955 1.00 98.44 176 GLY A N 1
ATOM 1428 C CA . GLY A 1 176 ? -2.470 -8.651 4.961 1.00 98.44 176 GLY A CA 1
ATOM 1429 C C . GLY A 1 176 ? -2.390 -9.431 6.275 1.00 98.44 176 GLY A C 1
ATOM 1430 O O . GLY A 1 176 ? -2.549 -8.834 7.340 1.00 98.44 176 GLY A O 1
ATOM 1431 N N . TRP A 1 177 ? -2.098 -10.735 6.238 1.00 98.69 177 TRP A N 1
ATOM 1432 C CA . TRP A 1 177 ? -1.927 -11.561 7.435 1.00 98.69 177 TRP A CA 1
ATOM 1433 C C . TRP A 1 177 ? -0.757 -11.101 8.314 1.00 98.69 177 TRP A C 1
ATOM 1435 O O . TRP A 1 177 ? -0.938 -10.932 9.525 1.00 98.69 177 TRP A O 1
ATOM 1445 N N . PHE A 1 178 ? 0.420 -10.868 7.728 1.00 98.62 178 PHE A N 1
ATOM 1446 C CA . PHE A 1 178 ? 1.613 -10.433 8.470 1.00 98.62 178 PHE A CA 1
ATOM 1447 C C . PHE A 1 178 ? 1.443 -9.024 9.053 1.00 98.62 178 PHE A C 1
ATOM 1449 O O . PHE A 1 178 ? 1.838 -8.759 10.196 1.00 98.62 178 PHE A O 1
ATOM 1456 N N . ASP A 1 179 ? 0.766 -8.140 8.327 1.00 98.44 179 ASP A N 1
ATOM 1457 C CA . ASP A 1 179 ? 0.514 -6.776 8.788 1.00 98.44 179 ASP A CA 1
ATOM 1458 C C . ASP A 1 179 ? -0.579 -6.714 9.856 1.00 98.44 179 ASP A C 1
ATOM 1460 O O . ASP A 1 179 ? -0.441 -6.011 10.861 1.00 98.44 179 ASP A O 1
ATOM 1464 N N . TYR A 1 180 ? -1.637 -7.519 9.717 1.00 98.31 180 TYR A N 1
ATOM 1465 C CA . TYR A 1 180 ? -2.663 -7.684 10.748 1.00 98.31 180 TYR A CA 1
ATOM 1466 C C . TYR A 1 180 ? -2.059 -8.201 12.060 1.00 98.31 180 TYR A C 1
ATOM 1468 O O . TYR A 1 180 ? -2.376 -7.686 13.138 1.00 98.31 180 TYR A O 1
ATOM 1476 N N . LYS A 1 181 ? -1.169 -9.201 11.984 1.00 97.56 181 LYS A N 1
ATOM 1477 C CA . LYS A 1 181 ? -0.495 -9.784 13.155 1.00 97.56 181 LYS A CA 1
ATOM 1478 C C . LYS A 1 181 ? 0.445 -8.794 13.831 1.00 97.56 181 LYS A C 1
ATOM 1480 O O . LYS A 1 181 ? 0.416 -8.681 15.056 1.00 97.56 181 LYS A O 1
ATOM 1485 N N . SER A 1 182 ? 1.240 -8.070 13.050 1.00 97.12 182 SER A N 1
ATOM 1486 C CA . SER A 1 182 ? 2.230 -7.124 13.569 1.00 97.12 182 SER A CA 1
ATOM 1487 C C . SER A 1 182 ? 1.655 -5.740 13.902 1.00 97.12 182 SER A C 1
ATOM 1489 O O . SER A 1 182 ? 2.328 -4.942 14.554 1.00 97.12 182 SER A O 1
ATOM 1491 N N . LYS A 1 183 ? 0.407 -5.457 13.491 1.00 97.44 183 LYS A N 1
ATOM 1492 C CA . LYS A 1 183 ? -0.251 -4.136 13.559 1.00 97.44 183 LYS A CA 1
ATOM 1493 C C . LYS A 1 183 ? 0.567 -3.040 12.862 1.00 97.44 183 LYS A C 1
ATOM 1495 O O . LYS A 1 183 ? 0.493 -1.872 13.246 1.00 97.44 183 LYS A O 1
ATOM 1500 N N . SER A 1 184 ? 1.342 -3.427 11.855 1.00 98.31 184 SER A N 1
ATOM 1501 C CA . SER A 1 184 ? 2.279 -2.570 11.144 1.00 98.31 184 SER A CA 1
ATOM 1502 C C . SER A 1 184 ? 2.234 -2.878 9.656 1.00 98.31 184 SER A C 1
ATOM 1504 O O . SER A 1 184 ? 2.101 -4.036 9.294 1.00 98.31 184 SER A O 1
ATOM 1506 N N . ILE A 1 185 ? 2.381 -1.863 8.809 1.00 98.44 185 ILE A N 1
ATOM 1507 C CA . ILE A 1 185 ? 2.504 -2.032 7.351 1.00 98.44 185 ILE A CA 1
ATOM 1508 C C . ILE A 1 185 ? 3.954 -2.284 6.913 1.00 98.44 185 ILE A C 1
ATOM 1510 O O . ILE A 1 185 ? 4.225 -2.531 5.742 1.00 98.44 185 ILE A O 1
ATOM 1514 N N . ILE A 1 186 ? 4.912 -2.175 7.843 1.00 98.62 186 ILE A N 1
ATOM 1515 C CA . ILE A 1 186 ? 6.344 -2.322 7.556 1.00 98.62 186 ILE A CA 1
ATOM 1516 C C . ILE A 1 186 ? 6.687 -3.670 6.901 1.00 98.62 186 ILE A C 1
ATOM 1518 O O . ILE A 1 186 ? 7.476 -3.632 5.954 1.00 98.62 186 ILE A O 1
ATOM 1522 N N . PRO A 1 187 ? 6.143 -4.829 7.338 1.00 98.75 187 PRO A N 1
ATOM 1523 C CA . PRO A 1 187 ? 6.442 -6.103 6.689 1.00 98.75 187 PRO A CA 1
ATOM 1524 C C . PRO A 1 187 ? 6.170 -6.048 5.191 1.00 98.75 187 PRO A C 1
ATOM 1526 O O . PRO A 1 187 ? 7.076 -6.299 4.396 1.00 98.75 187 PRO A O 1
ATOM 1529 N N . SER A 1 188 ? 4.966 -5.631 4.809 1.00 98.56 188 SER A N 1
ATOM 1530 C CA . SER A 1 188 ? 4.580 -5.520 3.407 1.00 98.56 188 SER A CA 1
ATOM 1531 C C . SER A 1 188 ? 5.359 -4.465 2.632 1.00 98.56 188 SER A C 1
ATOM 1533 O O . SER A 1 188 ? 5.766 -4.740 1.506 1.00 98.56 188 SER A O 1
ATOM 1535 N N . VAL A 1 189 ? 5.617 -3.284 3.212 1.00 98.62 189 VAL A N 1
ATOM 1536 C CA . VAL A 1 189 ? 6.401 -2.224 2.542 1.00 98.62 189 VAL A CA 1
ATOM 1537 C C . VAL A 1 189 ? 7.781 -2.747 2.161 1.00 98.62 189 VAL A C 1
ATOM 1539 O O . VAL A 1 189 ? 8.220 -2.563 1.028 1.00 98.62 189 VAL A O 1
ATOM 1542 N N . VAL A 1 190 ? 8.454 -3.424 3.094 1.00 98.50 190 VAL A N 1
ATOM 1543 C CA . VAL A 1 190 ? 9.788 -3.983 2.863 1.00 98.50 190 VAL A CA 1
ATOM 1544 C C . VAL A 1 190 ? 9.728 -5.120 1.849 1.00 98.50 190 VAL A C 1
ATOM 1546 O O . VAL A 1 190 ? 10.491 -5.105 0.888 1.00 98.50 190 VAL A O 1
ATOM 1549 N N . ALA A 1 191 ? 8.822 -6.083 2.029 1.00 98.44 191 ALA A N 1
ATOM 1550 C CA . ALA A 1 191 ? 8.734 -7.245 1.152 1.00 98.44 191 ALA A CA 1
ATOM 1551 C C . ALA A 1 191 ? 8.378 -6.862 -0.294 1.00 98.44 191 ALA A C 1
ATOM 1553 O O . ALA A 1 191 ? 8.969 -7.398 -1.228 1.00 98.44 191 ALA A O 1
ATOM 1554 N N . HIS A 1 192 ? 7.467 -5.904 -0.484 1.00 97.81 192 HIS A N 1
ATOM 1555 C CA . HIS A 1 192 ? 7.097 -5.401 -1.805 1.00 97.81 192 HIS A CA 1
ATOM 1556 C C . HIS A 1 192 ? 8.248 -4.615 -2.442 1.00 97.81 192 HIS A C 1
ATOM 1558 O O . HIS A 1 192 ? 8.579 -4.849 -3.601 1.00 97.81 192 HIS A O 1
ATOM 1564 N N . TRP A 1 193 ? 8.888 -3.711 -1.693 1.00 97.56 193 TRP A N 1
ATOM 1565 C CA . TRP A 1 193 ? 10.004 -2.921 -2.213 1.00 97.56 193 TRP A CA 1
ATOM 1566 C C . TRP A 1 193 ? 11.182 -3.801 -2.633 1.00 97.56 193 TRP A C 1
ATOM 1568 O O . TRP A 1 193 ? 11.655 -3.676 -3.757 1.00 97.56 193 TRP A O 1
ATOM 1578 N N . VAL A 1 194 ? 11.604 -4.734 -1.775 1.00 96.50 194 VAL A N 1
ATOM 1579 C CA . VAL A 1 194 ? 12.683 -5.680 -2.096 1.00 96.50 194 VAL A CA 1
ATOM 1580 C C . VAL A 1 194 ? 12.274 -6.613 -3.236 1.00 96.50 194 VAL A C 1
ATOM 1582 O O . VAL A 1 194 ? 13.090 -6.904 -4.101 1.00 96.50 194 VAL A O 1
ATOM 1585 N N . GLY A 1 195 ? 11.013 -7.049 -3.282 1.00 94.12 195 GLY A N 1
ATOM 1586 C CA . GLY A 1 195 ? 10.498 -7.881 -4.369 1.00 94.12 195 GLY A CA 1
ATOM 1587 C C . GLY A 1 195 ? 10.580 -7.209 -5.741 1.00 94.12 195 GLY A C 1
ATOM 1588 O O . GLY A 1 195 ? 10.930 -7.870 -6.707 1.00 94.12 195 GLY A O 1
ATOM 1589 N N . MET A 1 196 ? 10.339 -5.896 -5.833 1.00 90.81 196 MET A N 1
ATOM 1590 C CA . MET A 1 196 ? 10.466 -5.137 -7.092 1.00 90.81 196 MET A CA 1
ATOM 1591 C C . MET A 1 196 ? 11.915 -4.958 -7.579 1.00 90.81 196 MET A C 1
ATOM 1593 O O . MET A 1 196 ? 12.124 -4.464 -8.688 1.00 90.81 196 MET A O 1
ATOM 1597 N N . MET A 1 197 ? 12.909 -5.343 -6.771 1.00 88.50 197 MET A N 1
ATOM 1598 C CA . MET A 1 197 ? 14.318 -5.378 -7.177 1.00 88.50 197 MET A CA 1
ATOM 1599 C C . MET A 1 197 ? 14.700 -6.669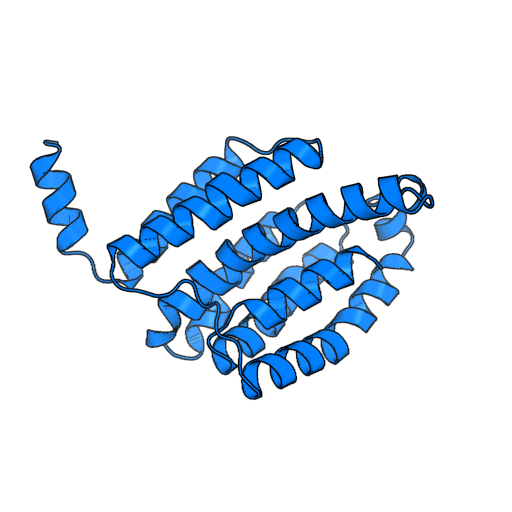 -7.919 1.00 88.50 197 MET A C 1
ATOM 1601 O O . MET A 1 197 ? 15.779 -6.706 -8.510 1.00 88.50 197 MET A O 1
ATOM 1605 N N . LEU A 1 198 ? 13.878 -7.723 -7.820 1.00 85.88 198 LEU A N 1
ATOM 1606 C CA . LEU A 1 198 ? 14.134 -9.072 -8.345 1.00 85.88 198 LEU A CA 1
ATOM 1607 C C . LEU A 1 198 ? 13.455 -9.284 -9.703 1.00 85.88 198 LEU A C 1
ATOM 1609 O O . LEU A 1 198 ? 14.077 -9.966 -10.548 1.00 85.88 198 LEU A O 1
#

pLDDT: mean 93.72, std 7.28, range [57.47, 98.75]

Sequence (198 aa):
MSLKRLTEVLRNLSWLKRVHIFAFALLSIEIAWNPSDLPTRAFEKFLVFFIFPLLFVKAHGRQLGLSFNRDVVINTISLCIVVLPFYALAGSIPIMRSFYPIGDVPLEFMPFAIHQFYQFFLALGNEVYYRGILCVWIRDIGVKSIFVSPVIYAYRHIGKPSPEFIGSAPADIVFGWFDYKSKSIIPSVVAHWVGMML